Protein AF-A0A8T7EKU9-F1 (afdb_monomer_lite)

Foldseek 3Di:
DDPVVVVVLVVLVVVLVVLVVVLVVLVVVVVVVLVVLVVVCVVPPVPQPDPSSCVSVVCVSVVVSVVSVVVSVVSVVVSVVVVVVVPDPDDPPVVVAVVPDDDDPPPPDDPPDPPPDPPQDFDPDAAPQCVVLVVVLVVLVVLLVVLVVLLVVLVVQLVVLVVVLVVQLVVCVVVPNDSVVSCVPPSSVVSVVSNVVSVVSNVVSVVSSVVSVVSSVVSSVQSVVLGFDPLAANVVLVVQAVDAADPVLCVPADWFLNFLRRPGHDYSQQSAQQQCNQVSQVVPSRQSKDKDQQDFQQWKKGFHLPAPLAPVPRTHIWHFHHQDPVRFTWTAGRVRNDTDTPCVRDVDDTDPRIMIIRGSSGTYD

Structure (mmCIF, N/CA/C/O backbone):
data_AF-A0A8T7EKU9-F1
#
_entry.id   AF-A0A8T7EKU9-F1
#
loop_
_atom_site.group_PDB
_atom_site.id
_atom_site.type_symbol
_atom_site.label_atom_id
_atom_site.label_alt_id
_atom_site.label_comp_id
_atom_site.label_asym_id
_atom_site.label_entity_id
_atom_site.label_seq_id
_atom_site.pdbx_PDB_ins_code
_atom_site.Cartn_x
_atom_site.Cartn_y
_atom_site.Cartn_z
_atom_site.occupancy
_atom_site.B_iso_or_equiv
_atom_site.auth_seq_id
_atom_site.auth_comp_id
_atom_site.auth_asym_id
_atom_site.auth_atom_id
_atom_site.pdbx_PDB_model_num
ATOM 1 N N . MET A 1 1 ? -31.952 -29.002 22.340 1.00 44.47 1 MET A N 1
ATOM 2 C CA . MET A 1 1 ? -30.713 -28.264 22.010 1.00 44.47 1 MET A CA 1
ATOM 3 C C . MET A 1 1 ? -30.641 -28.173 20.498 1.00 44.47 1 MET A C 1
ATOM 5 O O . MET A 1 1 ? -30.782 -29.203 19.863 1.00 44.47 1 MET A O 1
ATOM 9 N N . ASN A 1 2 ? -30.557 -26.963 19.937 1.00 43.66 2 ASN A N 1
ATOM 10 C CA . ASN A 1 2 ? -30.512 -26.739 18.487 1.00 43.66 2 ASN A CA 1
ATOM 11 C C . ASN A 1 2 ? -29.165 -27.209 17.918 1.00 43.66 2 ASN A C 1
ATOM 13 O O . ASN A 1 2 ? -28.127 -26.771 18.415 1.00 43.66 2 ASN A O 1
ATOM 17 N N . ASP A 1 3 ? -29.184 -28.011 16.850 1.00 46.12 3 ASP A N 1
ATOM 18 C CA . ASP A 1 3 ? -27.992 -28.534 16.157 1.00 46.12 3 ASP A CA 1
ATOM 19 C C . ASP A 1 3 ? -26.983 -27.429 15.788 1.00 46.12 3 ASP A C 1
ATOM 21 O O . ASP A 1 3 ? -25.774 -27.608 15.912 1.00 46.12 3 ASP A O 1
ATOM 25 N N . VAL A 1 4 ? -27.467 -26.226 15.467 1.00 45.03 4 VAL A N 1
ATOM 26 C CA . VAL A 1 4 ? -26.643 -25.043 15.154 1.00 45.03 4 VAL A CA 1
ATOM 27 C C . VAL A 1 4 ? -25.754 -24.601 16.325 1.00 45.03 4 VAL A C 1
ATOM 29 O O . VAL A 1 4 ? -24.620 -24.181 16.113 1.00 45.03 4 VAL A O 1
ATOM 32 N N . VAL A 1 5 ? -26.243 -24.707 17.564 1.00 46.81 5 VAL A N 1
ATOM 33 C CA . VAL A 1 5 ? -25.482 -24.319 18.764 1.00 46.81 5 VAL A CA 1
ATOM 34 C C . VAL A 1 5 ? -24.370 -25.330 19.036 1.00 46.81 5 VAL A C 1
ATOM 36 O O . VAL A 1 5 ? -23.268 -24.938 19.402 1.00 46.81 5 VAL A O 1
ATOM 39 N N . SER A 1 6 ? -24.629 -26.618 18.788 1.00 45.84 6 SER A N 1
ATOM 40 C CA . SER A 1 6 ? -23.624 -27.674 18.948 1.00 45.84 6 SER A CA 1
ATOM 41 C C . SER A 1 6 ? -22.485 -27.571 17.928 1.00 45.84 6 SER A C 1
ATOM 43 O O . SER A 1 6 ? -21.325 -27.707 18.306 1.00 45.84 6 SER A O 1
ATOM 45 N N . VAL A 1 7 ? -22.800 -27.228 16.672 1.00 46.00 7 VAL A N 1
ATOM 46 C CA . VAL A 1 7 ? -21.805 -27.013 15.608 1.00 46.00 7 VAL A CA 1
ATOM 47 C C . VAL A 1 7 ? -20.940 -25.788 15.913 1.00 46.00 7 VAL A C 1
ATOM 49 O O . VAL A 1 7 ? -19.719 -25.882 15.902 1.00 46.00 7 VAL A O 1
ATOM 52 N N . ARG A 1 8 ? -21.555 -24.663 16.304 1.00 44.75 8 ARG A N 1
ATOM 53 C CA . ARG A 1 8 ? -20.830 -23.432 16.671 1.00 44.75 8 ARG A CA 1
ATOM 54 C C . ARG A 1 8 ? -19.900 -23.632 17.873 1.00 44.75 8 ARG A C 1
ATOM 56 O O . ARG A 1 8 ? -18.806 -23.083 17.880 1.00 44.75 8 ARG A O 1
ATOM 63 N N . LEU A 1 9 ? -20.313 -24.423 18.868 1.00 46.34 9 LEU A N 1
ATOM 64 C CA . LEU A 1 9 ? -19.477 -24.808 20.017 1.00 46.34 9 LEU A CA 1
ATOM 65 C C . LEU A 1 9 ? -18.293 -25.692 19.605 1.00 46.34 9 LEU A C 1
ATOM 67 O O . LEU A 1 9 ? -17.200 -25.556 20.154 1.00 46.34 9 LEU A O 1
ATOM 71 N N . GLN A 1 10 ? -18.500 -26.589 18.641 1.00 48.44 10 GLN A N 1
ATOM 72 C CA . GLN A 1 10 ? -17.451 -27.457 18.117 1.00 48.44 10 GLN A CA 1
ATOM 73 C C . GLN A 1 10 ? -16.417 -26.670 17.298 1.00 48.44 10 GLN A C 1
ATOM 75 O O . GLN A 1 10 ? -15.222 -26.890 17.484 1.00 48.44 10 GLN A O 1
ATOM 80 N N . ASP A 1 11 ? -16.853 -25.705 16.484 1.00 47.28 11 ASP A N 1
ATOM 81 C CA . ASP A 1 11 ? -15.968 -24.799 15.737 1.00 47.28 11 ASP A CA 1
ATOM 82 C C . ASP A 1 11 ? -15.117 -23.936 16.683 1.00 47.28 11 ASP A C 1
ATOM 84 O O . ASP A 1 11 ? -13.911 -23.784 16.484 1.00 47.28 11 ASP A O 1
ATOM 88 N N . LEU A 1 12 ? -15.720 -23.440 17.769 1.00 47.28 12 LEU A N 1
ATOM 89 C CA . LEU A 1 12 ? -15.031 -22.660 18.802 1.00 47.28 12 LEU A CA 1
ATOM 90 C C . LEU A 1 12 ? -13.970 -23.495 19.540 1.00 47.28 12 LEU A C 1
ATOM 92 O O . LEU A 1 12 ? -12.874 -23.007 19.814 1.00 47.28 12 LEU A O 1
ATOM 96 N N . ARG A 1 13 ? -14.259 -24.777 19.809 1.00 49.34 13 ARG A N 1
ATOM 97 C CA . ARG A 1 13 ? -13.290 -25.728 20.381 1.00 49.34 13 ARG A CA 1
ATOM 98 C C . ARG A 1 13 ? -12.142 -26.035 19.424 1.00 49.34 13 ARG A C 1
ATOM 100 O O . ARG A 1 13 ? -10.994 -26.054 19.860 1.00 49.34 13 ARG A O 1
ATOM 107 N N . SER A 1 14 ? -12.431 -26.262 18.145 1.00 49.59 14 SER A N 1
ATOM 108 C CA . SER A 1 14 ? -11.398 -26.489 17.129 1.00 49.59 14 SER A CA 1
ATOM 109 C C . SER A 1 14 ? -10.464 -25.286 17.009 1.00 49.59 14 SER A C 1
ATOM 111 O O . SER A 1 14 ? -9.249 -25.460 17.068 1.00 49.59 14 SER A O 1
ATOM 113 N N . ALA A 1 15 ? -11.019 -24.070 16.970 1.00 47.22 15 ALA A N 1
ATOM 114 C CA . ALA A 1 15 ? -10.241 -22.835 16.949 1.00 47.22 15 ALA A CA 1
ATOM 115 C C . ALA A 1 15 ? -9.367 -22.678 18.207 1.00 47.22 15 ALA A C 1
ATOM 117 O O . ALA A 1 15 ? -8.183 -22.366 18.100 1.00 47.22 15 ALA A O 1
ATOM 118 N N . ALA A 1 16 ? -9.901 -22.968 19.399 1.00 46.28 16 ALA A N 1
ATOM 119 C CA . ALA A 1 16 ? -9.128 -22.916 20.641 1.00 46.28 16 ALA A CA 1
ATOM 120 C C . ALA A 1 16 ? -7.974 -23.941 20.669 1.00 46.28 16 ALA A C 1
ATOM 122 O O . ALA A 1 16 ? -6.875 -23.627 21.128 1.00 46.28 16 ALA A O 1
ATOM 123 N N . ILE A 1 17 ? -8.190 -25.154 20.144 1.00 48.97 17 ILE A N 1
ATOM 124 C CA . ILE A 1 17 ? -7.153 -26.194 20.040 1.00 48.97 17 ILE A CA 1
ATOM 125 C C . ILE A 1 17 ? -6.062 -25.785 19.045 1.00 48.97 17 ILE A C 1
ATOM 127 O O . ILE A 1 17 ? -4.877 -25.972 19.323 1.00 48.97 17 ILE A O 1
ATOM 131 N N . GLU A 1 18 ? -6.435 -25.224 17.895 1.00 52.34 18 GLU A N 1
ATOM 132 C CA . GLU A 1 18 ? -5.478 -24.727 16.901 1.00 52.34 18 GLU A CA 1
ATOM 133 C C . GLU A 1 18 ? -4.662 -23.550 17.440 1.00 52.34 18 GLU A C 1
ATOM 135 O O . GLU A 1 18 ? -3.437 -23.542 17.300 1.00 52.34 18 GLU A O 1
ATOM 140 N N . MET A 1 19 ? -5.300 -22.617 18.150 1.00 48.53 19 MET A N 1
ATOM 141 C CA . MET A 1 19 ? -4.611 -21.512 18.819 1.00 48.53 19 MET A CA 1
ATOM 142 C C . MET A 1 19 ? -3.670 -22.005 19.925 1.00 48.53 19 MET A C 1
ATOM 144 O O . MET A 1 19 ? -2.544 -21.523 20.008 1.00 48.53 19 MET A O 1
ATOM 148 N N . SER A 1 20 ? -4.063 -23.011 20.717 1.00 50.34 20 SER A N 1
ATOM 149 C CA . SER A 1 20 ? -3.182 -23.633 21.718 1.00 50.34 20 SER A CA 1
ATOM 150 C C . SER A 1 20 ? -1.961 -24.291 21.070 1.00 50.34 20 SER A C 1
ATOM 152 O O . SER A 1 20 ? -0.842 -24.097 21.531 1.00 50.34 20 SER A O 1
ATOM 154 N N . ARG A 1 21 ? -2.145 -25.021 19.961 1.00 53.75 21 ARG A N 1
ATOM 155 C CA . ARG A 1 21 ? -1.026 -25.621 19.211 1.00 53.75 21 ARG A CA 1
ATOM 156 C C . ARG A 1 21 ? -0.107 -24.565 18.602 1.00 53.75 21 ARG A C 1
ATOM 158 O O . ARG A 1 21 ? 1.109 -24.763 18.557 1.00 53.75 21 ARG A O 1
ATOM 165 N N . SER A 1 22 ? -0.672 -23.453 18.136 1.00 47.78 22 SER A N 1
ATOM 166 C CA . SER A 1 22 ? 0.095 -22.311 17.638 1.00 47.78 22 SER A CA 1
ATOM 167 C C . SER A 1 22 ? 0.894 -21.651 18.764 1.00 47.78 22 SER A C 1
ATOM 169 O O . SER A 1 22 ? 2.065 -21.339 18.566 1.00 47.78 22 SER A O 1
ATOM 171 N N . ALA A 1 23 ? 0.311 -21.505 19.957 1.00 48.62 23 ALA A N 1
ATOM 172 C CA . ALA A 1 23 ? 0.991 -20.993 21.145 1.00 48.62 23 ALA A CA 1
ATOM 173 C C . ALA A 1 23 ? 2.158 -21.901 21.572 1.00 48.62 23 ALA A C 1
ATOM 175 O O . ALA A 1 23 ? 3.265 -21.413 21.785 1.00 48.62 23 ALA A O 1
ATOM 176 N N . ASP A 1 24 ? 1.948 -23.221 21.606 1.00 53.00 24 ASP A N 1
ATOM 177 C CA . ASP A 1 24 ? 2.997 -24.201 21.918 1.00 53.00 24 ASP A CA 1
ATOM 178 C C . ASP A 1 24 ? 4.132 -24.174 20.881 1.00 53.00 24 ASP A C 1
ATOM 180 O O . ASP A 1 24 ? 5.313 -24.247 21.227 1.00 53.00 24 ASP A O 1
ATOM 184 N N . SER A 1 25 ? 3.789 -24.016 19.599 1.00 53.09 25 SER A N 1
ATOM 185 C CA . SER A 1 25 ? 4.768 -23.914 18.509 1.00 53.09 25 SER A CA 1
ATOM 186 C C . SER A 1 25 ? 5.594 -22.629 18.602 1.00 53.09 25 SER A C 1
ATOM 188 O O . SER A 1 25 ? 6.813 -22.667 18.428 1.00 53.09 25 SER A O 1
ATOM 190 N N . LEU A 1 26 ? 4.953 -21.501 18.925 1.00 50.69 26 LEU A N 1
ATOM 191 C CA . LEU A 1 26 ? 5.623 -20.223 19.172 1.00 50.69 26 LEU A CA 1
ATOM 192 C C . LEU A 1 26 ? 6.523 -20.289 20.408 1.00 50.69 26 LEU A C 1
ATOM 194 O O . LEU A 1 26 ? 7.640 -19.778 20.375 1.00 50.69 26 LEU A O 1
ATOM 198 N N . ARG A 1 27 ? 6.085 -20.981 21.463 1.00 55.56 27 ARG A N 1
ATOM 199 C CA . ARG A 1 27 ? 6.881 -21.197 22.672 1.00 55.56 27 ARG A CA 1
ATOM 200 C C . ARG A 1 27 ? 8.134 -22.023 22.387 1.00 55.56 27 ARG A C 1
ATOM 202 O O . ARG A 1 27 ? 9.223 -21.621 22.777 1.00 55.56 27 ARG A O 1
ATOM 209 N N . LEU A 1 28 ? 8.012 -23.122 21.642 1.00 59.75 28 LEU A N 1
ATOM 210 C CA . LEU A 1 28 ? 9.160 -23.932 21.216 1.00 59.75 28 LEU A CA 1
ATOM 211 C C . LEU A 1 28 ? 10.122 -23.149 20.308 1.00 59.75 28 LEU A C 1
ATOM 213 O O . LEU A 1 28 ? 11.338 -23.327 20.395 1.00 59.75 28 LEU A O 1
ATOM 217 N N . ALA A 1 29 ? 9.600 -22.284 19.434 1.00 49.47 29 ALA A N 1
ATOM 218 C CA . ALA A 1 29 ? 10.420 -21.410 18.598 1.00 49.47 29 ALA A CA 1
ATOM 219 C C . ALA A 1 29 ? 11.172 -20.364 19.437 1.00 49.47 29 ALA A C 1
ATOM 221 O O . ALA A 1 29 ? 12.367 -20.161 19.228 1.00 49.47 29 ALA A O 1
ATOM 222 N N . ALA A 1 30 ? 10.511 -19.756 20.424 1.00 52.03 30 ALA A N 1
ATOM 223 C CA . ALA A 1 30 ? 11.134 -18.811 21.342 1.00 52.03 30 ALA A CA 1
ATOM 224 C C . ALA A 1 30 ? 12.188 -19.480 22.235 1.00 52.03 30 ALA A C 1
ATOM 226 O O . ALA A 1 30 ? 13.290 -18.953 22.354 1.00 52.03 30 ALA A O 1
ATOM 227 N N . GLU A 1 31 ? 11.916 -20.670 22.782 1.00 59.28 31 GLU A N 1
ATOM 228 C CA . GLU A 1 31 ? 12.891 -21.459 23.553 1.00 59.28 31 GLU A CA 1
ATOM 229 C C . GLU A 1 31 ? 14.158 -21.748 22.721 1.00 59.28 31 GLU A C 1
ATOM 231 O O . GLU A 1 31 ? 15.277 -21.626 23.225 1.00 59.28 31 GLU A O 1
ATOM 236 N N . ARG A 1 32 ? 14.007 -22.059 21.424 1.00 58.91 32 ARG A N 1
ATOM 237 C CA . ARG A 1 32 ? 15.141 -22.243 20.498 1.00 58.91 32 ARG A CA 1
ATOM 238 C C . ARG A 1 32 ? 15.908 -20.949 20.244 1.00 58.91 32 ARG A C 1
ATOM 240 O O . ARG A 1 32 ? 17.132 -20.962 20.320 1.00 58.91 32 ARG A O 1
ATOM 247 N N . ILE A 1 33 ? 15.208 -19.844 19.990 1.00 55.25 33 ILE A N 1
ATOM 248 C CA . ILE A 1 33 ? 15.829 -18.527 19.790 1.00 55.25 33 ILE A CA 1
ATOM 249 C C . ILE A 1 33 ? 16.595 -18.105 21.051 1.00 55.25 33 ILE A C 1
ATOM 251 O O . ILE A 1 33 ? 17.740 -17.676 20.950 1.00 55.25 33 ILE A O 1
ATOM 255 N N . HIS A 1 34 ? 16.026 -18.288 22.245 1.00 56.66 34 HIS A N 1
ATOM 256 C CA . HIS A 1 34 ? 16.709 -18.008 23.510 1.00 56.66 34 HIS A CA 1
ATOM 257 C C . HIS A 1 34 ? 17.947 -18.889 23.711 1.00 56.66 34 HIS A C 1
A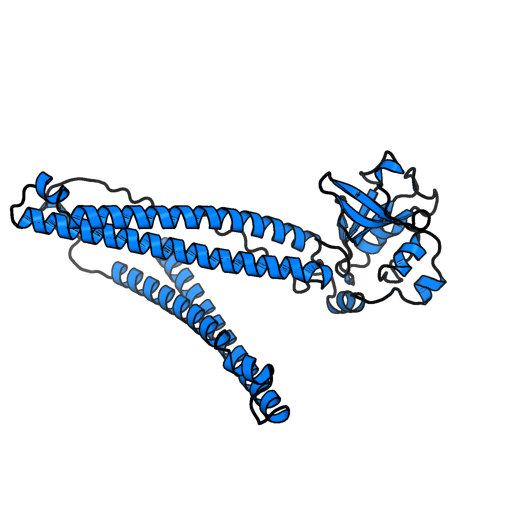TOM 259 O O . HIS A 1 34 ? 18.977 -18.388 24.163 1.00 56.66 34 HIS A O 1
ATOM 265 N N . ALA A 1 35 ? 17.888 -20.173 23.344 1.00 60.81 35 ALA A N 1
ATOM 266 C CA . ALA A 1 35 ? 19.038 -21.071 23.421 1.00 60.81 35 ALA A CA 1
ATOM 267 C C . ALA A 1 35 ? 20.160 -20.676 22.442 1.00 60.81 35 ALA A C 1
ATOM 269 O O . ALA A 1 35 ? 21.331 -20.659 22.826 1.00 60.81 35 ALA A O 1
ATOM 270 N N . GLU A 1 36 ? 19.821 -20.314 21.201 1.00 56.22 36 GLU A N 1
ATOM 271 C CA . GLU A 1 36 ? 20.791 -19.872 20.190 1.00 56.22 36 GLU A CA 1
ATOM 272 C C . GLU A 1 36 ? 21.403 -18.511 20.539 1.00 56.22 36 GLU A C 1
ATOM 274 O O . GLU A 1 36 ? 22.626 -18.361 20.528 1.00 56.22 36 GLU A O 1
ATOM 279 N N . VAL A 1 37 ? 20.578 -17.533 20.924 1.00 55.00 37 VAL A N 1
ATOM 280 C CA . VAL A 1 37 ? 21.036 -16.200 21.344 1.00 55.00 37 VAL A CA 1
ATOM 281 C C . VAL A 1 37 ? 21.853 -16.290 22.634 1.00 55.00 37 VAL A C 1
ATOM 283 O O . VAL A 1 37 ? 22.885 -15.632 22.738 1.00 55.00 37 VAL A O 1
ATOM 286 N N . GLY A 1 38 ? 21.459 -17.133 23.592 1.00 53.25 38 GLY A N 1
ATOM 287 C CA . GLY A 1 38 ? 22.228 -17.392 24.811 1.00 53.25 38 GLY A CA 1
ATOM 288 C C . GLY A 1 38 ? 23.583 -18.046 24.527 1.00 53.25 38 GLY A C 1
ATOM 289 O O . GLY A 1 38 ? 24.598 -17.634 25.091 1.00 53.25 38 GLY A O 1
ATOM 290 N N . GLY A 1 39 ? 23.627 -19.010 23.603 1.00 56.97 39 GLY A N 1
ATOM 291 C CA . GLY A 1 39 ? 24.867 -19.643 23.148 1.00 56.97 39 GLY A CA 1
ATOM 292 C C . GLY A 1 39 ? 25.811 -18.668 22.437 1.00 56.97 39 GLY A C 1
ATOM 293 O O . GLY A 1 39 ? 27.011 -18.668 22.708 1.00 56.97 39 GLY A O 1
ATOM 294 N N . LEU A 1 40 ? 25.271 -17.797 21.580 1.00 51.31 40 LEU A N 1
ATOM 295 C CA . LEU A 1 40 ? 26.028 -16.746 20.891 1.00 51.31 40 LEU A CA 1
ATOM 296 C C . LEU A 1 40 ? 26.516 -15.660 21.861 1.00 51.31 40 LEU A C 1
ATOM 298 O O . LEU A 1 40 ? 27.673 -15.248 21.792 1.00 51.31 40 LEU A O 1
ATOM 302 N N . ALA A 1 41 ? 25.683 -15.232 22.812 1.00 52.91 41 ALA A N 1
ATOM 303 C CA . ALA A 1 41 ? 26.055 -14.240 23.820 1.00 52.91 41 ALA A CA 1
ATOM 304 C C . ALA A 1 41 ? 27.184 -14.745 24.737 1.00 52.91 41 ALA A C 1
ATOM 306 O O . ALA A 1 41 ? 28.126 -14.001 25.005 1.00 52.91 41 ALA A O 1
ATOM 307 N N . ALA A 1 42 ? 27.149 -16.021 25.141 1.00 58.34 42 ALA A N 1
ATOM 308 C CA . ALA A 1 42 ? 28.202 -16.641 25.949 1.00 58.34 42 ALA A CA 1
ATOM 309 C C . ALA A 1 42 ? 29.557 -16.746 25.218 1.00 58.34 42 ALA A C 1
ATOM 311 O O . ALA A 1 42 ? 30.600 -16.790 25.871 1.00 58.34 42 ALA A O 1
ATOM 312 N N . GLN A 1 43 ? 29.555 -16.777 23.880 1.00 57.31 43 GLN A N 1
ATOM 313 C CA . GLN A 1 43 ? 30.772 -16.812 23.058 1.00 57.31 43 GLN A CA 1
ATOM 314 C C . GLN A 1 43 ? 31.337 -15.419 22.752 1.00 57.31 43 GLN A C 1
ATOM 316 O O . GLN A 1 43 ? 32.550 -15.280 22.600 1.00 57.31 43 GLN A O 1
ATOM 321 N N . VAL A 1 44 ? 30.476 -14.401 22.643 1.00 52.75 44 VAL A N 1
ATOM 322 C CA . VAL A 1 44 ? 30.855 -13.053 22.184 1.00 52.75 44 VAL A CA 1
ATOM 323 C C . VAL A 1 44 ? 31.155 -12.099 23.345 1.00 52.75 44 VAL A C 1
ATOM 325 O O . VAL A 1 44 ? 32.044 -11.261 23.214 1.00 52.75 44 VAL A O 1
ATOM 328 N N . ASP A 1 45 ? 30.458 -12.216 24.480 1.00 54.97 45 ASP A N 1
ATOM 329 C CA . ASP A 1 45 ? 30.686 -11.353 25.645 1.00 54.97 45 ASP A CA 1
ATOM 330 C C . ASP A 1 45 ? 30.249 -12.022 26.970 1.00 54.97 45 ASP A C 1
ATOM 332 O O . ASP A 1 45 ? 29.105 -11.856 27.406 1.00 54.97 45 ASP A O 1
ATOM 336 N N . PRO A 1 46 ? 31.155 -12.728 27.675 1.00 55.88 46 PRO A N 1
ATOM 337 C CA . PRO A 1 46 ? 30.851 -13.358 28.962 1.00 55.88 46 PRO A CA 1
ATOM 338 C C . PRO A 1 46 ? 30.577 -12.355 30.101 1.00 55.88 46 PRO A C 1
ATOM 340 O O . PRO A 1 46 ? 30.222 -12.780 31.198 1.00 55.88 46 PRO A O 1
ATOM 343 N N . SER A 1 47 ? 30.735 -11.042 29.871 1.00 55.97 47 SER A N 1
ATOM 344 C CA . SER A 1 47 ? 30.451 -9.991 30.860 1.00 55.97 47 SER A CA 1
ATOM 345 C C . SER A 1 47 ? 29.001 -9.478 30.837 1.00 55.97 47 SER A C 1
ATOM 347 O O . SER A 1 47 ? 28.604 -8.747 31.743 1.00 55.97 47 SER A O 1
ATOM 349 N N . GLY A 1 48 ? 28.192 -9.895 29.850 1.00 51.56 48 GLY A N 1
ATOM 350 C CA . GLY A 1 48 ? 26.748 -9.623 29.800 1.00 51.56 48 GLY A CA 1
ATOM 351 C C . GLY A 1 48 ? 26.354 -8.204 29.368 1.00 51.56 48 GLY A C 1
ATOM 352 O O . GLY A 1 48 ? 25.220 -7.795 29.604 1.00 51.56 48 GLY A O 1
ATOM 353 N N . SER A 1 49 ? 27.260 -7.450 28.738 1.00 54.09 49 SER A N 1
ATOM 354 C CA . SER A 1 49 ? 27.055 -6.035 28.383 1.00 54.09 49 SER A CA 1
ATOM 355 C C . SER A 1 49 ? 26.615 -5.797 26.931 1.00 54.09 49 SER A C 1
ATOM 357 O O . SER A 1 49 ? 26.242 -4.682 26.562 1.00 54.09 49 SER A O 1
ATOM 359 N N . SER A 1 50 ? 26.639 -6.835 26.092 1.00 55.88 50 SER A N 1
ATOM 360 C CA . SER A 1 50 ? 26.277 -6.733 24.677 1.00 55.88 50 SER A CA 1
ATOM 361 C C . SER A 1 50 ? 24.767 -6.566 24.432 1.00 55.88 50 SER A C 1
ATOM 363 O O . SER A 1 50 ? 23.920 -7.045 25.189 1.00 55.88 50 SER A O 1
ATOM 365 N N . ALA A 1 51 ? 24.409 -5.946 23.301 1.00 51.50 51 ALA A N 1
ATOM 366 C CA . ALA A 1 51 ? 23.019 -5.820 22.845 1.00 51.50 51 ALA A CA 1
ATOM 367 C C . ALA A 1 51 ? 22.299 -7.179 22.709 1.00 51.50 51 ALA A C 1
ATOM 369 O O . ALA A 1 51 ? 21.088 -7.258 22.907 1.00 51.50 51 ALA A O 1
ATOM 370 N N . PHE A 1 52 ? 23.048 -8.257 22.446 1.00 46.25 52 PHE A N 1
ATOM 371 C CA . PHE A 1 52 ? 22.532 -9.627 22.411 1.00 46.25 52 PHE A CA 1
ATOM 372 C C . PHE A 1 52 ? 22.138 -10.145 23.799 1.00 46.25 52 PHE A C 1
ATOM 374 O O . PHE A 1 52 ? 21.096 -10.785 23.931 1.00 46.25 52 PHE A O 1
ATOM 381 N N . ALA A 1 53 ? 22.905 -9.816 24.845 1.00 51.81 53 ALA A N 1
ATOM 382 C CA . ALA A 1 53 ? 22.539 -10.138 26.223 1.00 51.81 53 ALA A CA 1
ATOM 383 C C . ALA A 1 53 ? 21.275 -9.375 26.661 1.00 51.81 53 ALA A C 1
ATOM 385 O O . ALA A 1 53 ? 20.409 -9.956 27.311 1.00 51.81 53 ALA A O 1
ATOM 386 N N . MET A 1 54 ? 21.111 -8.116 26.238 1.00 52.38 54 MET A N 1
ATOM 387 C CA . MET A 1 54 ? 19.890 -7.340 26.502 1.00 52.38 54 MET A CA 1
ATOM 388 C C . MET A 1 54 ? 18.658 -7.890 25.764 1.00 52.38 54 MET A C 1
ATOM 390 O O . MET A 1 54 ? 17.576 -7.940 26.343 1.00 52.38 54 MET A O 1
ATOM 394 N N . LEU A 1 55 ? 18.811 -8.353 24.518 1.00 51.75 55 LEU A N 1
ATOM 395 C CA . LEU A 1 55 ? 17.740 -9.020 23.763 1.00 51.75 55 LEU A CA 1
ATOM 396 C C . LEU A 1 55 ? 17.314 -10.341 24.416 1.00 51.75 55 LEU A C 1
ATOM 398 O O . LEU A 1 55 ? 16.114 -10.575 24.570 1.00 51.75 55 LEU A O 1
ATOM 402 N N . ALA A 1 56 ? 18.277 -11.147 24.877 1.00 53.38 56 ALA A N 1
ATOM 403 C CA . ALA A 1 56 ? 18.023 -12.403 25.584 1.00 53.38 56 ALA A CA 1
ATOM 404 C C . ALA A 1 56 ? 17.237 -12.226 26.899 1.00 53.38 56 ALA A C 1
ATOM 406 O O . ALA A 1 56 ? 16.545 -13.151 27.309 1.00 53.38 56 ALA A O 1
ATOM 407 N N . HIS A 1 57 ? 17.320 -11.049 27.534 1.00 52.09 57 HIS A N 1
ATOM 408 C CA . HIS A 1 57 ? 16.661 -10.728 28.809 1.00 52.09 57 HIS A CA 1
ATOM 409 C C . HIS A 1 57 ? 15.456 -9.783 28.660 1.00 52.09 57 HIS A C 1
ATOM 411 O O . HIS A 1 57 ? 14.923 -9.304 29.658 1.00 52.09 57 HIS A O 1
ATOM 417 N N . SER A 1 58 ? 15.022 -9.474 27.432 1.00 57.28 58 SER A N 1
ATOM 418 C CA . SER A 1 58 ? 14.041 -8.405 27.199 1.00 57.28 58 SER A CA 1
ATOM 419 C C . SER A 1 58 ? 12.604 -8.736 27.627 1.00 57.28 58 SER A C 1
ATOM 421 O O . SER A 1 58 ? 11.769 -7.835 27.600 1.00 57.28 58 SER A O 1
ATOM 423 N N . GLY A 1 59 ? 12.292 -9.986 28.003 1.00 55.62 59 GLY A N 1
ATOM 424 C CA . GLY A 1 59 ? 10.987 -10.438 28.528 1.00 55.62 59 GLY A CA 1
ATOM 425 C C . GLY A 1 59 ? 9.785 -10.283 27.581 1.00 55.62 59 GLY A C 1
ATOM 426 O O . GLY A 1 59 ? 8.725 -10.845 27.825 1.00 55.62 59 GLY A O 1
ATOM 427 N N . ARG A 1 60 ? 9.940 -9.551 26.471 1.00 56.97 60 ARG A N 1
ATOM 428 C CA . ARG A 1 60 ? 8.881 -9.206 25.514 1.00 56.97 60 ARG A CA 1
ATOM 429 C C . ARG A 1 60 ? 8.331 -10.415 24.762 1.00 56.97 60 ARG A C 1
ATOM 431 O O . ARG A 1 60 ? 7.143 -10.438 24.460 1.00 56.97 60 ARG A O 1
ATOM 438 N N . LEU A 1 61 ? 9.178 -11.404 24.467 1.00 52.38 61 LEU A N 1
ATOM 439 C CA . LEU A 1 61 ? 8.744 -12.661 23.849 1.00 52.38 61 LEU A CA 1
ATOM 440 C C . LEU A 1 61 ? 7.907 -13.489 24.828 1.00 52.38 61 LEU A C 1
ATOM 442 O O . LEU A 1 61 ? 6.847 -13.975 24.445 1.00 52.38 61 LEU A O 1
ATOM 446 N N . ASP A 1 62 ? 8.317 -13.555 26.095 1.00 53.19 62 ASP A N 1
ATOM 447 C CA . ASP A 1 62 ? 7.562 -14.247 27.142 1.00 53.19 62 ASP A CA 1
ATOM 448 C C . ASP A 1 62 ? 6.202 -13.576 27.386 1.00 53.19 62 ASP A C 1
ATOM 450 O O . ASP A 1 62 ? 5.186 -14.261 27.435 1.00 53.19 62 ASP A O 1
ATOM 454 N N . THR A 1 63 ? 6.141 -12.236 27.408 1.00 55.41 63 THR A N 1
ATOM 455 C CA . THR A 1 63 ? 4.871 -11.492 27.553 1.00 55.41 63 THR A CA 1
ATOM 456 C C . THR A 1 63 ? 3.901 -11.750 26.393 1.00 55.41 63 THR A C 1
ATOM 458 O O . THR A 1 63 ? 2.690 -11.833 26.592 1.00 55.41 63 THR A O 1
ATOM 461 N N . LEU A 1 64 ? 4.418 -11.893 25.168 1.00 48.78 64 LEU A N 1
ATOM 462 C CA . LEU A 1 64 ? 3.609 -12.176 23.980 1.00 48.78 64 LEU A CA 1
ATOM 463 C C . LEU A 1 64 ? 3.139 -13.641 23.938 1.00 48.78 64 LEU A C 1
ATOM 465 O O . LEU A 1 64 ? 2.038 -13.930 23.481 1.00 48.78 64 LEU A O 1
ATOM 469 N N . ILE A 1 65 ? 3.938 -14.572 24.460 1.00 52.09 65 ILE A N 1
ATOM 470 C CA . ILE A 1 65 ? 3.543 -15.979 24.621 1.00 52.09 65 ILE A CA 1
ATOM 471 C C . ILE A 1 65 ? 2.480 -16.118 25.718 1.00 52.09 65 ILE A C 1
ATOM 473 O O . ILE A 1 65 ? 1.489 -16.827 25.533 1.00 52.09 65 ILE A O 1
ATOM 477 N N . GLU A 1 66 ? 2.644 -15.412 26.837 1.00 51.38 66 GLU A N 1
ATOM 478 C CA . GLU A 1 66 ? 1.683 -15.395 27.942 1.00 51.38 66 GLU A CA 1
ATOM 479 C C . GLU A 1 66 ? 0.340 -14.773 27.539 1.00 51.38 66 GLU A C 1
ATOM 481 O O . GLU A 1 66 ? -0.707 -15.276 27.949 1.00 51.38 66 GLU A O 1
ATOM 486 N N . SER A 1 67 ? 0.333 -13.739 26.689 1.00 46.31 67 SER A N 1
ATOM 487 C CA . SER A 1 67 ? -0.911 -13.132 26.196 1.00 46.31 67 SER A CA 1
ATOM 488 C C . SER A 1 67 ? -1.687 -14.069 25.262 1.00 46.31 67 SER A C 1
ATOM 490 O O . SER A 1 67 ? -2.903 -14.218 25.407 1.00 46.31 67 SER A O 1
ATOM 492 N N . VAL A 1 68 ? -0.993 -14.781 24.366 1.00 44.56 68 VAL A N 1
ATOM 493 C CA . VAL A 1 68 ? -1.601 -15.779 23.470 1.00 44.56 68 VAL A CA 1
ATOM 494 C C . VAL A 1 68 ? -2.117 -16.991 24.259 1.00 44.56 68 VAL A C 1
ATOM 496 O O . VAL A 1 68 ? -3.233 -17.458 24.014 1.00 44.56 68 VAL A O 1
ATOM 499 N N . ALA A 1 69 ? -1.363 -17.472 25.252 1.00 47.16 69 ALA A N 1
ATOM 500 C CA . ALA A 1 69 ? -1.806 -18.547 26.144 1.00 47.16 69 ALA A CA 1
ATOM 501 C C . ALA A 1 69 ? -3.000 -18.119 27.022 1.00 47.16 69 ALA A C 1
ATOM 503 O O . ALA A 1 69 ? -3.939 -18.894 27.228 1.00 47.16 69 ALA A O 1
ATOM 504 N N . GLY A 1 70 ? -3.001 -16.870 27.496 1.00 43.91 70 GLY A N 1
ATOM 505 C CA . GLY A 1 70 ? -4.101 -16.274 28.250 1.00 43.91 70 GLY A CA 1
ATOM 506 C C . GLY A 1 70 ? -5.394 -16.205 27.438 1.00 43.91 70 GLY A C 1
ATOM 507 O O . GLY A 1 70 ? -6.451 -16.595 27.940 1.00 43.91 70 GLY A O 1
ATOM 508 N N . LEU A 1 71 ? -5.304 -15.797 26.170 1.00 45.19 71 LEU A N 1
ATOM 509 C CA . LEU A 1 71 ? -6.436 -15.754 25.244 1.00 45.19 71 LEU A CA 1
ATOM 510 C C . LEU A 1 71 ? -7.001 -17.157 24.965 1.00 45.19 71 LEU A C 1
ATOM 512 O O . LEU A 1 71 ? -8.213 -17.362 25.042 1.00 45.19 71 LEU A O 1
ATOM 516 N N . ALA A 1 72 ? -6.138 -18.151 24.731 1.00 41.91 72 ALA A N 1
ATOM 517 C CA . ALA A 1 72 ? -6.561 -19.541 24.545 1.00 41.91 72 ALA A CA 1
ATOM 518 C C . ALA A 1 72 ? -7.289 -20.098 25.788 1.00 41.91 72 ALA A C 1
ATOM 520 O O . ALA A 1 72 ? -8.331 -20.750 25.674 1.00 41.91 72 ALA A O 1
ATOM 521 N N . ALA A 1 73 ? -6.801 -19.782 26.993 1.00 44.94 73 ALA A N 1
ATOM 522 C CA . ALA A 1 73 ? -7.435 -20.184 28.249 1.00 44.94 73 ALA A CA 1
ATOM 523 C C . ALA A 1 73 ? -8.764 -19.454 28.527 1.00 44.94 73 ALA A C 1
ATOM 525 O O . ALA A 1 73 ? -9.643 -19.999 29.200 1.00 44.94 73 ALA A O 1
ATOM 526 N N . GLN A 1 74 ? -8.930 -18.217 28.053 1.00 45.94 74 GLN A N 1
ATOM 527 C CA . GLN A 1 74 ? -10.201 -17.487 28.131 1.00 45.94 74 GLN A CA 1
ATOM 528 C C . GLN A 1 74 ? -11.245 -18.077 27.174 1.00 45.94 74 GLN A C 1
ATOM 530 O O . GLN A 1 74 ? -12.381 -18.302 27.587 1.00 45.94 74 GLN A O 1
ATOM 535 N N . LEU A 1 75 ? -10.850 -18.423 25.944 1.00 43.56 75 LEU A N 1
ATOM 536 C CA . LEU A 1 75 ? -11.729 -19.074 24.965 1.00 43.56 75 LEU A CA 1
ATOM 537 C C . LEU A 1 75 ? -12.195 -20.462 25.428 1.00 43.56 75 LEU A C 1
ATOM 539 O O . LEU A 1 75 ? -13.371 -20.795 25.285 1.00 43.56 75 LEU A O 1
ATOM 543 N N . SER A 1 76 ? -11.308 -21.251 26.044 1.00 45.94 76 SER A N 1
ATOM 544 C CA . SER A 1 76 ? -11.684 -22.555 26.607 1.00 45.94 76 SER A CA 1
ATOM 545 C C . SER A 1 76 ? -12.670 -22.420 27.772 1.00 45.94 76 SER A C 1
ATOM 547 O O . SER A 1 76 ? -13.648 -23.160 27.827 1.00 45.94 76 SER A O 1
ATOM 549 N N . ARG A 1 77 ? -12.465 -21.444 28.670 1.00 46.06 77 ARG A N 1
ATOM 550 C CA . ARG A 1 77 ? -13.391 -21.175 29.785 1.00 46.06 77 ARG A CA 1
ATOM 551 C C . ARG A 1 77 ? -14.759 -20.703 29.301 1.00 46.06 77 ARG A C 1
ATOM 553 O O . ARG A 1 77 ? -15.766 -21.205 29.778 1.00 46.06 77 ARG A O 1
ATOM 560 N N . ALA A 1 78 ? -14.801 -19.830 28.296 1.00 42.16 78 ALA A N 1
ATOM 561 C CA . ALA A 1 78 ? -16.056 -19.394 27.687 1.00 42.16 78 ALA A CA 1
ATOM 562 C C . ALA A 1 78 ? -16.839 -20.565 27.059 1.00 42.16 78 ALA A C 1
ATOM 564 O O . ALA A 1 78 ? -18.066 -20.615 27.152 1.00 42.16 78 ALA A O 1
ATOM 565 N N . ALA A 1 79 ? -16.145 -21.536 26.455 1.00 39.84 79 ALA A N 1
ATOM 566 C CA . ALA A 1 79 ? -16.773 -22.749 25.934 1.00 39.84 79 ALA A CA 1
ATOM 567 C C . ALA A 1 79 ? -17.330 -23.653 27.054 1.00 39.84 79 ALA A C 1
ATOM 569 O O . ALA A 1 79 ? -18.439 -24.175 26.919 1.00 39.84 79 ALA A O 1
ATOM 570 N N . ASP A 1 80 ? -16.607 -23.798 28.168 1.00 44.62 80 ASP A N 1
ATOM 571 C CA . ASP A 1 80 ? -17.045 -24.583 29.332 1.00 44.62 80 ASP A CA 1
ATOM 572 C C . ASP A 1 80 ? -18.218 -23.914 30.085 1.00 44.62 80 ASP A C 1
ATOM 574 O O . ASP A 1 80 ? -19.145 -24.594 30.539 1.00 44.62 80 ASP A O 1
ATOM 578 N N . ASP A 1 81 ? -18.246 -22.580 30.156 1.00 46.03 81 ASP A N 1
ATOM 579 C CA . ASP A 1 81 ? -19.346 -21.796 30.734 1.00 46.03 81 ASP A CA 1
ATOM 580 C C . ASP A 1 81 ? -20.632 -21.919 29.895 1.00 46.03 81 ASP A C 1
ATOM 582 O O . ASP A 1 81 ? -21.731 -22.095 30.427 1.00 46.03 81 ASP A O 1
ATOM 586 N N . LEU A 1 82 ? -20.510 -21.929 28.564 1.00 39.88 82 LEU A N 1
ATOM 587 C CA . LEU A 1 82 ? -21.637 -22.168 27.655 1.00 39.88 82 LEU A CA 1
ATOM 588 C C . LEU A 1 82 ? -22.148 -23.616 27.725 1.00 39.88 82 LEU A C 1
ATOM 590 O O . LEU A 1 82 ? -23.356 -23.861 27.653 1.00 39.88 82 LEU A O 1
ATOM 594 N N . GLU A 1 83 ? -21.251 -24.587 27.896 1.00 42.44 83 GLU A N 1
ATOM 595 C CA . GLU A 1 83 ? -21.613 -25.996 28.050 1.00 42.44 83 GLU A CA 1
ATOM 596 C C . GLU A 1 83 ? -22.268 -26.278 29.415 1.00 42.44 83 GLU A C 1
ATOM 598 O O . GLU A 1 83 ? -23.239 -27.036 29.494 1.00 42.44 83 GLU A O 1
ATOM 603 N N . SER A 1 84 ? -21.803 -25.630 30.485 1.00 41.41 84 SER A N 1
ATOM 604 C CA . SER A 1 84 ? -22.405 -25.726 31.820 1.00 41.41 84 SER A CA 1
ATOM 605 C C . SER A 1 84 ? -23.767 -25.023 31.901 1.00 41.41 84 SER A C 1
ATOM 607 O O . SER A 1 84 ? -24.700 -25.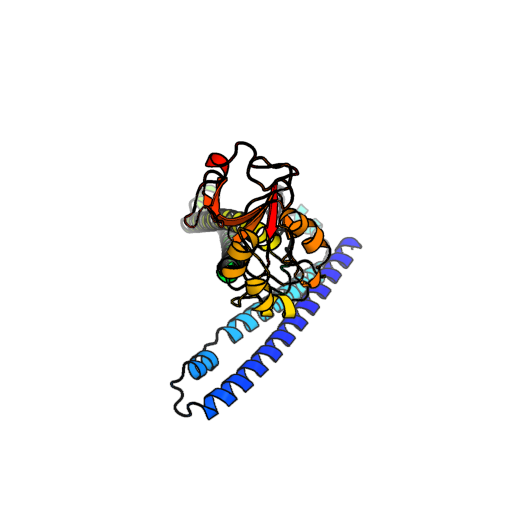587 32.481 1.00 41.41 84 SER A O 1
ATOM 609 N N . ALA A 1 85 ? -23.942 -23.887 31.216 1.00 41.00 85 ALA A N 1
ATOM 610 C CA . ALA A 1 85 ? -25.245 -23.246 31.021 1.00 41.00 85 ALA A CA 1
ATOM 611 C C . ALA A 1 85 ? -26.222 -24.133 30.220 1.00 41.00 85 ALA A C 1
ATOM 613 O O . ALA A 1 85 ? -27.418 -24.169 30.515 1.00 41.00 85 ALA A O 1
ATOM 614 N N . GLY A 1 86 ? -25.720 -24.909 29.253 1.00 38.25 86 GLY A N 1
ATOM 615 C CA . GLY A 1 86 ? -26.505 -25.879 28.481 1.00 38.25 86 GLY A CA 1
ATOM 616 C C . GLY A 1 86 ? -26.893 -27.159 29.239 1.00 38.25 86 GLY A C 1
ATOM 617 O O . GLY A 1 86 ? -27.837 -27.839 28.837 1.00 38.25 86 GLY A O 1
ATOM 618 N N . ARG A 1 87 ? -26.200 -27.495 30.338 1.00 38.44 87 ARG A N 1
ATOM 619 C CA . ARG A 1 87 ? -26.407 -28.722 31.139 1.00 38.44 87 ARG A CA 1
ATOM 620 C C . ARG A 1 87 ? -27.223 -28.510 32.421 1.00 38.44 87 ARG A C 1
ATOM 622 O O . ARG A 1 87 ? -27.387 -29.456 33.198 1.00 38.44 87 ARG A O 1
ATOM 629 N N . TRP A 1 88 ? -27.755 -27.314 32.666 1.00 34.25 88 TRP A N 1
ATOM 630 C CA . TRP A 1 88 ? -28.578 -27.047 33.847 1.00 34.25 88 TRP A CA 1
ATOM 631 C C . TRP A 1 88 ? -29.910 -27.823 33.797 1.00 34.25 88 TRP A C 1
ATOM 633 O O . TRP A 1 88 ? -30.777 -27.541 32.976 1.00 34.25 88 TRP A O 1
ATOM 643 N N . HIS A 1 89 ? -30.079 -28.798 34.698 1.00 41.00 89 HIS A N 1
ATOM 644 C CA . HIS A 1 89 ? -31.309 -29.593 34.885 1.00 41.00 89 HIS A CA 1
ATOM 645 C C . HIS A 1 89 ? -32.156 -29.099 36.078 1.00 41.00 89 HIS A C 1
ATOM 647 O O . HIS A 1 89 ? -32.895 -29.869 36.693 1.00 41.00 89 HIS A O 1
ATOM 653 N N . GLY A 1 90 ? -32.032 -27.822 36.450 1.00 40.09 90 GLY A N 1
ATOM 654 C CA . GLY A 1 90 ? -32.907 -27.203 37.447 1.00 40.09 90 GLY A CA 1
ATOM 655 C C . GLY A 1 90 ? -34.308 -26.920 36.886 1.00 40.09 90 GLY A C 1
ATOM 656 O O . GLY A 1 90 ? -34.501 -26.925 35.668 1.00 40.09 90 GLY A O 1
ATOM 657 N N . PRO A 1 91 ? -35.317 -26.695 37.749 1.00 31.48 91 PRO A N 1
ATOM 658 C CA . PRO A 1 91 ? -36.668 -26.399 37.289 1.00 31.48 91 PRO A CA 1
ATOM 659 C C . PRO A 1 91 ? -36.654 -25.136 36.414 1.00 31.48 91 PRO A C 1
ATOM 661 O O . PRO A 1 91 ? -35.974 -24.174 36.764 1.00 31.48 91 PRO A O 1
ATOM 664 N N . PRO A 1 92 ? -37.389 -25.111 35.290 1.00 37.03 92 PRO A N 1
ATOM 665 C CA . PRO A 1 92 ? -37.315 -24.023 34.324 1.00 37.03 92 PRO A CA 1
ATOM 666 C C . PRO A 1 92 ? -37.547 -22.667 35.000 1.00 37.03 92 PRO A C 1
ATOM 668 O O . PRO A 1 92 ? -38.553 -22.458 35.682 1.00 37.03 92 PRO A O 1
ATOM 671 N N . LEU A 1 93 ? -36.615 -21.738 34.766 1.00 37.94 93 LEU A N 1
ATOM 672 C CA . LEU A 1 93 ? -36.568 -20.388 35.348 1.00 37.94 93 LEU A CA 1
ATOM 673 C C . LEU A 1 93 ? -37.836 -19.546 35.085 1.00 37.94 93 LEU A C 1
ATOM 675 O O . LEU A 1 93 ? -38.033 -18.521 35.728 1.00 37.94 93 LEU A O 1
ATOM 679 N N . GLY A 1 94 ? -38.734 -20.000 34.203 1.00 34.31 94 GLY A N 1
ATOM 680 C CA . GLY A 1 94 ? -40.036 -19.376 33.959 1.00 34.31 94 GLY A CA 1
ATOM 681 C C . GLY A 1 94 ? -41.015 -19.449 35.139 1.00 34.31 94 GLY A C 1
ATOM 682 O O . GLY A 1 94 ? -41.834 -18.553 35.289 1.00 34.31 94 GLY A O 1
ATOM 683 N N . ILE A 1 95 ? -40.915 -20.450 36.026 1.00 36.00 95 ILE A N 1
ATOM 684 C CA . ILE A 1 95 ? -41.866 -20.604 37.151 1.00 36.00 95 ILE A CA 1
ATOM 685 C C . ILE A 1 95 ? -41.521 -19.667 38.325 1.00 36.00 95 ILE A C 1
ATOM 687 O O . ILE A 1 95 ? -42.393 -19.312 39.118 1.00 36.00 95 ILE A O 1
ATOM 691 N N . LEU A 1 96 ? -40.265 -19.213 38.429 1.00 30.00 96 LEU A N 1
ATOM 692 C CA . LEU A 1 96 ? -39.867 -18.220 39.434 1.00 30.00 96 LEU A CA 1
ATOM 693 C C . LEU A 1 96 ? -40.258 -16.787 39.029 1.00 30.00 96 LEU A C 1
ATOM 695 O O . LEU A 1 96 ? -40.446 -15.940 39.901 1.00 30.00 96 LEU A O 1
ATOM 699 N N . TRP A 1 97 ? -40.398 -16.529 37.724 1.00 31.77 97 TRP A N 1
ATOM 700 C CA . TRP A 1 97 ? -40.594 -15.188 37.164 1.00 31.77 97 TRP A CA 1
ATOM 701 C C . TRP A 1 97 ? -42.048 -14.696 37.249 1.00 31.77 97 TRP A C 1
ATOM 703 O O . TRP A 1 97 ? -42.279 -13.522 37.515 1.00 31.77 97 TRP A O 1
ATOM 713 N N . ASP A 1 98 ? -43.040 -15.590 37.165 1.00 36.31 98 ASP A N 1
ATOM 714 C CA . ASP A 1 98 ? -44.463 -15.222 37.312 1.00 36.31 98 ASP A CA 1
ATOM 715 C C . ASP A 1 98 ? -44.868 -14.865 38.757 1.00 36.31 98 ASP A C 1
ATOM 717 O O . ASP A 1 98 ? -45.938 -14.300 38.991 1.00 36.31 98 ASP A O 1
ATOM 721 N N . ARG A 1 99 ? -44.018 -15.161 39.752 1.00 34.78 99 ARG A N 1
ATOM 722 C CA . ARG A 1 99 ? -44.282 -14.847 41.170 1.00 34.78 99 ARG A CA 1
ATOM 723 C C . ARG A 1 99 ? -43.727 -13.487 41.610 1.00 34.78 99 ARG A C 1
ATOM 725 O O . ARG A 1 99 ? -44.072 -13.016 42.692 1.00 34.78 99 ARG A O 1
ATOM 732 N N . LEU A 1 100 ? -42.901 -12.851 40.782 1.00 32.28 100 LEU A N 1
ATOM 733 C CA . LEU A 1 100 ? -42.279 -11.550 41.028 1.00 32.28 100 LEU A CA 1
ATOM 734 C C . LEU A 1 100 ? -42.725 -10.593 39.917 1.00 32.28 100 LEU A C 1
ATOM 736 O O . LEU A 1 100 ? -41.989 -10.315 38.979 1.00 32.28 100 LEU A O 1
ATOM 740 N N . GLY A 1 101 ? -43.986 -10.163 39.989 1.00 30.75 101 GLY A N 1
ATOM 741 C CA . GLY A 1 101 ? -44.608 -9.323 38.968 1.00 30.75 101 GLY A CA 1
ATOM 742 C C . GLY A 1 101 ? -43.795 -8.068 38.630 1.00 30.75 101 GLY A C 1
ATOM 743 O O . GLY A 1 101 ? -43.364 -7.345 39.523 1.00 30.75 101 GLY A O 1
ATOM 744 N N . GLY A 1 102 ? -43.646 -7.784 37.335 1.00 26.09 102 GLY A N 1
ATOM 745 C CA . GLY A 1 102 ? -43.087 -6.519 36.851 1.00 26.09 102 GLY A CA 1
ATOM 746 C C . GLY A 1 102 ? -42.383 -6.662 35.507 1.00 26.09 102 GLY A C 1
ATOM 747 O O . GLY A 1 102 ? -41.332 -7.284 35.412 1.00 26.09 102 GLY A O 1
ATOM 748 N N . GLY A 1 103 ? -42.974 -6.101 34.451 1.00 34.50 103 GLY A N 1
ATOM 749 C CA . GLY A 1 103 ? -42.421 -6.139 33.102 1.00 34.50 103 GLY A CA 1
ATOM 750 C C . GLY A 1 103 ? -41.234 -5.201 32.873 1.00 34.50 103 GLY A C 1
ATOM 751 O O . GLY A 1 103 ? -41.158 -4.130 33.455 1.00 34.50 103 GLY A O 1
ATOM 752 N N . ALA A 1 104 ? -40.364 -5.598 31.946 1.00 27.77 104 ALA A N 1
ATOM 753 C CA . ALA A 1 104 ? -39.660 -4.750 30.981 1.00 27.77 104 ALA A CA 1
ATOM 754 C C . ALA A 1 104 ? -38.859 -5.689 30.068 1.00 27.77 104 ALA A C 1
ATOM 756 O O . ALA A 1 104 ? -37.939 -6.372 30.513 1.00 27.77 104 ALA A O 1
ATOM 757 N N . ARG A 1 105 ? -39.211 -5.764 28.780 1.00 26.72 105 ARG A N 1
ATOM 758 C CA . ARG A 1 105 ? -38.353 -6.419 27.784 1.00 26.72 105 ARG A CA 1
ATOM 759 C C . ARG A 1 105 ? -37.157 -5.502 27.531 1.00 26.72 105 ARG A C 1
ATOM 761 O O . ARG A 1 105 ? -37.231 -4.630 26.672 1.00 26.72 105 ARG A O 1
ATOM 768 N N . ILE A 1 106 ? -36.071 -5.691 28.275 1.00 27.41 106 ILE A N 1
ATOM 769 C CA . ILE A 1 106 ? -34.771 -5.126 27.910 1.00 27.41 106 ILE A CA 1
ATOM 770 C C . ILE A 1 106 ? -34.248 -5.976 26.751 1.00 27.41 106 ILE A C 1
ATOM 772 O O . ILE A 1 106 ? -33.699 -7.058 26.938 1.00 27.41 106 ILE A O 1
ATOM 776 N N . SER A 1 107 ? -34.502 -5.512 25.529 1.00 24.98 107 SER A N 1
ATOM 777 C CA . SER A 1 107 ? -33.857 -6.038 24.331 1.00 24.98 107 SER A CA 1
ATOM 778 C C . SER A 1 107 ? -32.405 -5.567 24.341 1.00 24.98 107 SER A C 1
ATOM 780 O O . SER A 1 107 ? -32.096 -4.511 23.794 1.00 24.98 107 SER A O 1
ATOM 782 N N . VAL A 1 108 ? -31.516 -6.330 24.977 1.00 26.81 108 VAL A N 1
ATOM 783 C CA . VAL A 1 108 ? -30.070 -6.167 24.793 1.00 26.81 108 VAL A CA 1
ATOM 784 C C . VAL A 1 108 ? -29.759 -6.637 23.376 1.00 26.81 108 VAL A C 1
ATOM 786 O O . VAL A 1 108 ? -29.633 -7.831 23.113 1.00 26.81 108 VAL A O 1
ATOM 789 N N . ARG A 1 109 ? -29.725 -5.695 22.430 1.00 22.11 109 ARG A N 1
ATOM 790 C CA . ARG A 1 109 ? -29.084 -5.923 21.136 1.00 22.11 109 ARG A CA 1
ATOM 791 C C . ARG A 1 109 ? -27.586 -6.051 21.449 1.00 22.11 109 ARG A C 1
ATOM 793 O O . ARG A 1 109 ? -27.053 -5.113 22.042 1.00 22.11 109 ARG A O 1
ATOM 800 N N . PRO A 1 110 ? -26.925 -7.183 21.143 1.00 26.58 110 PRO A N 1
ATOM 801 C CA . PRO A 1 110 ? -25.471 -7.251 21.235 1.00 26.58 110 PRO A CA 1
ATOM 802 C C . PRO A 1 110 ? -24.895 -6.100 20.403 1.00 26.58 110 PRO A C 1
ATOM 804 O O . PRO A 1 110 ? -25.472 -5.819 19.343 1.00 26.58 110 PRO A O 1
ATOM 807 N N . PRO A 1 111 ? -23.820 -5.422 20.842 1.00 28.41 111 PRO A N 1
ATOM 808 C CA . PRO A 1 111 ? -23.115 -4.517 19.950 1.00 28.41 111 PRO A CA 1
ATOM 809 C C . PRO A 1 111 ? -22.769 -5.312 18.687 1.00 28.41 111 PRO A C 1
ATOM 811 O O . PRO A 1 111 ? -22.204 -6.406 18.759 1.00 28.41 111 PRO A O 1
ATOM 814 N N . GLU A 1 112 ? -23.219 -4.820 17.532 1.00 26.16 112 GLU A N 1
ATOM 815 C CA . GLU A 1 112 ? -22.751 -5.307 16.239 1.00 26.16 112 GLU A CA 1
ATOM 816 C C . GLU A 1 112 ? -21.244 -5.055 16.236 1.00 26.16 112 GLU A C 1
ATOM 818 O O . GLU A 1 112 ? -20.802 -3.931 16.014 1.00 26.16 112 GLU A O 1
ATOM 823 N N . MET A 1 113 ? -20.455 -6.084 16.562 1.00 30.66 113 MET A N 1
ATOM 824 C CA . MET A 1 113 ? -19.020 -6.035 16.326 1.00 30.66 113 MET A CA 1
ATOM 825 C C . MET A 1 113 ? -18.842 -5.714 14.841 1.00 30.66 113 MET A C 1
ATOM 827 O O . MET A 1 113 ? -19.414 -6.442 14.016 1.00 30.66 113 MET A O 1
ATOM 831 N N . PRO A 1 114 ? -18.095 -4.657 14.477 1.00 32.72 114 PRO A N 1
ATOM 832 C CA . PRO A 1 114 ? -17.759 -4.437 13.084 1.00 32.72 114 PRO A CA 1
ATOM 833 C C . PRO A 1 114 ? -17.125 -5.727 12.566 1.00 32.72 114 PRO A C 1
ATOM 835 O O . PRO A 1 114 ? -16.259 -6.322 13.217 1.00 32.72 114 PRO A O 1
ATOM 838 N N . ALA A 1 115 ? -17.655 -6.223 11.448 1.00 32.50 115 ALA A N 1
ATOM 839 C CA . ALA A 1 115 ? -17.154 -7.425 10.808 1.00 32.50 115 ALA A CA 1
ATOM 840 C C . ALA A 1 115 ? -15.633 -7.294 10.675 1.00 32.50 115 ALA A C 1
ATOM 842 O O . ALA A 1 115 ? -15.150 -6.281 10.170 1.00 32.50 115 ALA A O 1
ATOM 843 N N . ALA A 1 116 ? -14.888 -8.290 11.163 1.00 38.72 116 ALA A N 1
ATOM 844 C CA . ALA A 1 116 ? -13.441 -8.308 11.021 1.00 38.72 116 ALA A CA 1
ATOM 845 C C . ALA A 1 116 ? -13.100 -8.066 9.545 1.00 38.72 116 ALA A C 1
ATOM 847 O O . ALA A 1 116 ? -13.544 -8.830 8.682 1.00 38.72 116 ALA A O 1
ATOM 848 N N . ALA A 1 117 ? -12.371 -6.980 9.268 1.00 35.22 117 ALA A N 1
ATOM 849 C CA . ALA A 1 117 ? -11.877 -6.685 7.932 1.00 35.22 117 ALA A CA 1
ATOM 850 C C . ALA A 1 117 ? -11.217 -7.954 7.358 1.00 35.22 117 ALA A C 1
ATOM 852 O O . ALA A 1 117 ? -10.538 -8.667 8.109 1.00 35.22 117 ALA A O 1
ATOM 853 N N . PRO A 1 118 ? -11.446 -8.285 6.074 1.00 33.94 118 PRO A N 1
ATOM 854 C CA . PRO A 1 118 ? -10.890 -9.491 5.477 1.00 33.94 118 PRO A CA 1
ATOM 855 C C . PRO A 1 118 ? -9.380 -9.537 5.722 1.00 33.94 118 PRO A C 1
ATOM 857 O O . PRO A 1 118 ? -8.669 -8.563 5.477 1.00 33.94 118 PRO A O 1
ATOM 860 N N . ALA A 1 119 ? -8.896 -10.665 6.244 1.00 41.91 119 ALA A N 1
ATOM 861 C CA . ALA A 1 119 ? -7.477 -10.880 6.476 1.00 41.91 119 ALA A CA 1
ATOM 862 C C . ALA A 1 119 ? -6.771 -10.994 5.120 1.00 41.91 119 ALA A C 1
ATOM 864 O O . ALA A 1 119 ? -6.726 -12.059 4.507 1.00 41.91 119 ALA A O 1
ATOM 865 N N . TYR A 1 120 ? -6.260 -9.877 4.618 1.00 46.88 120 TYR A N 1
ATOM 866 C CA . TYR A 1 120 ? -5.406 -9.855 3.444 1.00 46.88 120 TYR A CA 1
ATOM 867 C C . TYR A 1 120 ? -4.061 -10.494 3.800 1.00 46.88 120 TYR A C 1
ATOM 869 O O . TYR A 1 120 ? -3.288 -9.960 4.597 1.00 46.88 120 TYR A O 1
ATOM 877 N N . THR A 1 121 ? -3.775 -11.654 3.220 1.00 52.72 121 THR A N 1
ATOM 878 C CA . THR A 1 121 ? -2.479 -12.313 3.379 1.00 52.72 121 THR A CA 1
ATOM 879 C C . THR A 1 121 ? -1.498 -11.730 2.374 1.00 52.72 121 THR A C 1
ATOM 881 O O . THR A 1 121 ? -1.602 -11.989 1.175 1.00 52.72 121 THR A O 1
ATOM 884 N N . LEU A 1 122 ? -0.544 -10.938 2.858 1.00 62.41 122 LEU A N 1
ATOM 885 C CA . LEU A 1 122 ? 0.617 -10.555 2.063 1.00 62.41 122 LEU A CA 1
ATOM 886 C C . LEU A 1 122 ? 1.452 -11.806 1.755 1.00 62.41 122 LEU A C 1
ATOM 888 O O . LEU A 1 122 ? 1.566 -12.706 2.590 1.00 62.41 122 LEU A O 1
ATOM 892 N N . GLY A 1 123 ? 2.010 -11.870 0.544 1.00 63.22 123 GLY A N 1
ATOM 893 C CA . GLY A 1 123 ? 2.896 -12.961 0.142 1.00 63.22 123 GLY A CA 1
ATOM 894 C C . GLY A 1 123 ? 4.159 -13.031 1.010 1.00 63.22 123 GLY A C 1
ATOM 895 O O . GLY A 1 123 ? 4.444 -12.152 1.820 1.00 63.22 123 GLY A O 1
ATOM 896 N N . SER A 1 124 ? 4.980 -14.065 0.817 1.00 69.44 124 SER A N 1
ATOM 897 C CA . SER A 1 124 ? 6.199 -14.270 1.621 1.00 69.44 124 SER A CA 1
ATOM 898 C C . SER A 1 124 ? 7.313 -13.235 1.387 1.00 69.44 124 SER A C 1
ATOM 900 O O . SER A 1 124 ? 8.339 -13.275 2.066 1.00 69.44 124 SER A O 1
ATOM 902 N N . TYR A 1 125 ? 7.167 -12.358 0.390 1.00 82.88 125 TYR A N 1
ATOM 903 C CA . TYR A 1 125 ? 8.179 -11.382 -0.007 1.00 82.88 125 TYR A CA 1
ATOM 904 C C . TYR A 1 125 ? 7.667 -9.952 0.165 1.00 82.88 125 TYR A C 1
ATOM 906 O O . TYR A 1 125 ? 6.623 -9.595 -0.373 1.00 82.88 125 TYR A O 1
ATOM 914 N N . ILE A 1 126 ? 8.460 -9.133 0.857 1.00 86.88 126 ILE A N 1
ATOM 915 C CA . ILE A 1 126 ? 8.312 -7.680 0.956 1.00 86.88 126 ILE A CA 1
ATOM 916 C C . ILE A 1 126 ? 9.680 -7.082 0.642 1.00 86.88 126 ILE A C 1
ATOM 918 O O . ILE A 1 126 ? 10.661 -7.436 1.301 1.00 86.88 126 ILE A O 1
ATOM 922 N N . SER A 1 127 ? 9.750 -6.182 -0.338 1.00 88.38 127 SER A N 1
ATOM 923 C CA . SER A 1 127 ? 10.997 -5.485 -0.652 1.00 88.38 127 SER A CA 1
ATOM 924 C C . SER A 1 127 ? 11.368 -4.471 0.425 1.00 88.38 127 SER A C 1
ATOM 926 O O . SER A 1 127 ? 10.517 -3.872 1.081 1.00 88.38 127 SER A O 1
ATOM 928 N N . HIS A 1 128 ? 12.660 -4.225 0.573 1.00 89.19 128 HIS A N 1
ATOM 929 C CA . HIS A 1 128 ? 13.281 -3.183 1.373 1.00 89.19 128 HIS A CA 1
ATOM 930 C C . HIS A 1 128 ? 12.661 -1.807 1.105 1.00 89.19 128 HIS A C 1
ATOM 932 O O . HIS A 1 128 ? 12.438 -1.044 2.041 1.00 89.19 128 HIS A O 1
ATOM 938 N N . ALA A 1 129 ? 12.321 -1.498 -0.152 1.00 87.31 129 ALA A N 1
ATOM 939 C CA . ALA A 1 129 ? 11.651 -0.248 -0.514 1.00 87.31 129 ALA A CA 1
ATOM 940 C C . ALA A 1 129 ? 10.263 -0.098 0.141 1.00 87.31 129 ALA A C 1
ATOM 942 O O . ALA A 1 129 ? 9.877 1.011 0.508 1.00 87.31 129 ALA A O 1
ATOM 943 N N . ASN A 1 130 ? 9.546 -1.209 0.332 1.00 90.62 130 ASN A N 1
ATOM 944 C CA . ASN A 1 130 ? 8.208 -1.254 0.926 1.00 90.62 130 ASN A CA 1
ATOM 945 C C . ASN A 1 130 ? 8.212 -1.693 2.397 1.00 90.62 130 ASN A C 1
ATOM 947 O O . ASN A 1 130 ? 7.165 -1.701 3.046 1.00 90.62 130 ASN A O 1
ATOM 951 N N . ARG A 1 131 ? 9.387 -2.014 2.953 1.00 89.62 131 ARG A N 1
ATOM 952 C CA . ARG A 1 131 ? 9.549 -2.428 4.347 1.00 89.62 131 ARG A CA 1
ATOM 953 C C . ARG A 1 131 ? 9.010 -1.394 5.343 1.00 89.62 131 ARG A C 1
ATOM 955 O O . ARG A 1 131 ? 8.261 -1.814 6.219 1.00 89.62 131 ARG A O 1
ATOM 962 N N . PRO A 1 132 ? 9.262 -0.077 5.192 1.00 90.56 132 PRO A N 1
ATOM 963 C CA . PRO A 1 132 ? 8.686 0.916 6.100 1.00 90.56 132 PRO A CA 1
ATOM 964 C C . PRO A 1 132 ? 7.152 0.922 6.094 1.00 90.56 132 PRO A C 1
ATOM 966 O O . PRO A 1 132 ? 6.532 1.085 7.139 1.00 90.56 132 PRO A O 1
ATOM 969 N N . LEU A 1 133 ? 6.530 0.711 4.928 1.00 89.00 133 LEU A N 1
ATOM 970 C CA . LEU A 1 133 ? 5.073 0.659 4.799 1.00 89.00 133 LEU A CA 1
ATOM 971 C C . LEU A 1 133 ? 4.497 -0.617 5.438 1.00 89.00 133 LEU A C 1
ATOM 973 O O . LEU A 1 133 ? 3.446 -0.573 6.071 1.00 89.00 133 LEU A O 1
ATOM 977 N N . TYR A 1 134 ? 5.206 -1.741 5.319 1.00 88.69 134 TYR A N 1
ATOM 978 C CA . TYR A 1 134 ? 4.848 -2.987 5.999 1.00 88.69 134 TYR A CA 1
ATOM 979 C C . TYR A 1 134 ? 5.013 -2.897 7.521 1.00 88.69 134 TYR A C 1
ATOM 981 O O . TYR A 1 134 ? 4.138 -3.338 8.260 1.00 88.69 134 TYR A O 1
ATOM 989 N N . ASP A 1 135 ? 6.093 -2.290 8.011 1.00 86.81 135 ASP A N 1
ATOM 990 C CA . ASP A 1 135 ? 6.284 -2.094 9.449 1.00 86.81 135 ASP A CA 1
ATOM 991 C C . ASP A 1 135 ? 5.207 -1.144 10.021 1.00 86.81 135 ASP A C 1
ATOM 993 O O . ASP A 1 135 ? 4.704 -1.385 11.118 1.00 86.81 135 ASP A O 1
ATOM 997 N N . GLN A 1 136 ? 4.772 -0.133 9.253 1.00 87.44 136 GLN A N 1
ATOM 998 C CA . GLN A 1 136 ? 3.621 0.712 9.599 1.00 87.44 136 GLN A CA 1
ATOM 999 C C . GLN A 1 136 ? 2.314 -0.091 9.669 1.00 87.44 136 GLN A C 1
ATOM 1001 O O . GLN A 1 136 ? 1.554 0.083 10.618 1.00 87.44 136 GLN A O 1
ATOM 1006 N N . LEU A 1 137 ? 2.067 -0.999 8.716 1.00 88.06 137 LEU A N 1
ATOM 1007 C CA . LEU A 1 137 ? 0.905 -1.893 8.753 1.00 88.06 137 LEU A CA 1
ATOM 1008 C C . LEU A 1 137 ? 0.874 -2.720 10.044 1.00 88.06 137 LEU A C 1
ATOM 1010 O O . LEU A 1 137 ? -0.169 -2.812 10.685 1.00 88.06 137 LEU A O 1
ATOM 1014 N N . LEU A 1 138 ? 2.010 -3.309 10.428 1.00 86.19 138 LEU A N 1
ATOM 1015 C CA . LEU A 1 138 ? 2.113 -4.102 11.655 1.00 86.19 138 LEU A CA 1
ATOM 1016 C C . LEU A 1 138 ? 1.890 -3.251 12.911 1.00 86.19 138 LEU A C 1
ATOM 1018 O O . LEU A 1 138 ? 1.234 -3.710 13.845 1.00 86.19 138 LEU A O 1
ATOM 1022 N N . ALA A 1 139 ? 2.406 -2.019 12.929 1.00 83.88 139 ALA A N 1
ATOM 1023 C CA . ALA A 1 139 ? 2.173 -1.079 14.021 1.00 83.88 139 ALA A CA 1
ATOM 1024 C C . ALA A 1 139 ? 0.687 -0.703 14.132 1.00 83.88 139 ALA A C 1
ATOM 1026 O O . ALA A 1 139 ? 0.108 -0.840 15.204 1.00 83.88 139 ALA A O 1
ATOM 1027 N N . ASP A 1 140 ? 0.039 -0.333 13.022 1.00 82.69 140 ASP A N 1
ATOM 1028 C CA . ASP A 1 140 ? -1.388 0.008 13.020 1.00 82.69 140 ASP A CA 1
ATOM 1029 C C . ASP A 1 140 ? -2.261 -1.193 13.441 1.00 82.69 140 ASP A C 1
ATOM 1031 O O . ASP A 1 140 ? -3.252 -1.024 14.150 1.00 82.69 140 ASP A O 1
ATOM 1035 N N . GLN A 1 141 ? -1.894 -2.419 13.045 1.00 84.69 141 GLN A N 1
ATOM 1036 C CA . GLN A 1 141 ? -2.578 -3.646 13.474 1.00 84.69 141 GLN A CA 1
ATOM 1037 C C . GLN A 1 141 ? -2.439 -3.901 14.981 1.00 84.69 141 GLN A C 1
ATOM 1039 O O . GLN A 1 141 ? -3.410 -4.314 15.621 1.00 84.69 141 GLN A O 1
ATOM 1044 N N . ALA A 1 142 ? -1.255 -3.659 15.549 1.00 80.81 142 ALA A N 1
ATOM 1045 C CA . ALA A 1 142 ? -1.029 -3.766 16.986 1.00 80.81 142 ALA A CA 1
ATOM 1046 C C . ALA A 1 142 ? -1.836 -2.707 17.755 1.00 80.81 142 ALA A C 1
ATOM 1048 O O . ALA A 1 142 ? -2.538 -3.053 18.707 1.00 80.81 142 ALA A O 1
ATOM 1049 N N . ASP A 1 143 ? -1.823 -1.458 17.285 1.00 81.19 143 ASP A N 1
ATOM 1050 C CA . ASP A 1 143 ? -2.608 -0.365 17.862 1.00 81.19 143 ASP A CA 1
ATOM 1051 C C . ASP A 1 143 ? -4.112 -0.678 17.806 1.00 81.19 143 ASP A C 1
ATOM 1053 O O . ASP A 1 143 ? -4.832 -0.467 18.782 1.00 81.19 143 ASP A O 1
ATOM 1057 N N . LEU A 1 144 ? -4.608 -1.243 16.698 1.00 85.50 144 LEU A N 1
ATOM 1058 C CA . LEU A 1 144 ? -6.013 -1.643 16.570 1.00 85.50 144 LEU A CA 1
ATOM 1059 C C . LEU A 1 144 ? -6.386 -2.733 17.583 1.00 85.50 144 LEU A C 1
ATOM 1061 O O . LEU A 1 144 ? -7.468 -2.683 18.175 1.00 85.50 144 LEU A O 1
ATOM 1065 N N . ALA A 1 145 ? -5.509 -3.716 17.796 1.00 81.50 145 ALA A N 1
ATOM 1066 C CA . ALA A 1 145 ? -5.724 -4.747 18.806 1.00 81.50 145 ALA A CA 1
ATOM 1067 C C . ALA A 1 145 ? -5.780 -4.145 20.222 1.00 81.50 145 ALA A C 1
ATOM 1069 O O . ALA A 1 145 ? -6.649 -4.526 21.009 1.00 81.50 145 ALA A O 1
ATOM 1070 N N . GLU A 1 146 ? -4.923 -3.165 20.520 1.00 81.75 146 GLU A N 1
ATOM 1071 C CA . GLU A 1 146 ? -4.951 -2.430 21.787 1.00 81.75 146 GLU A CA 1
ATOM 1072 C C . GLU A 1 146 ? -6.264 -1.651 21.967 1.00 81.75 146 GLU A C 1
ATOM 1074 O O . GLU A 1 146 ? -6.904 -1.768 23.013 1.00 81.75 146 GLU A O 1
ATOM 1079 N N . ARG A 1 147 ? -6.735 -0.922 20.941 1.00 84.19 147 ARG A N 1
ATOM 1080 C CA . ARG A 1 147 ? -8.026 -0.206 21.009 1.00 84.19 147 ARG A CA 1
ATOM 1081 C C . ARG A 1 147 ? -9.199 -1.151 21.219 1.00 84.19 147 ARG A C 1
ATOM 1083 O O . ARG A 1 147 ? -10.079 -0.858 22.021 1.00 84.19 147 ARG A O 1
ATOM 1090 N N . ARG A 1 148 ? -9.193 -2.318 20.574 1.00 82.88 148 ARG A N 1
ATOM 1091 C CA . ARG A 1 148 ? -10.224 -3.346 20.785 1.00 82.88 148 ARG A CA 1
ATOM 1092 C C . ARG A 1 148 ? -10.218 -3.895 22.213 1.00 82.88 148 ARG A C 1
ATOM 1094 O O . ARG A 1 148 ? -11.290 -4.130 22.765 1.00 82.88 148 ARG A O 1
ATOM 1101 N N . ALA A 1 149 ? -9.046 -4.059 22.827 1.00 82.06 149 ALA A N 1
ATOM 1102 C CA . ALA A 1 149 ? -8.947 -4.450 24.231 1.00 82.06 149 ALA A CA 1
ATOM 1103 C C . ALA A 1 149 ? -9.482 -3.356 25.173 1.00 82.06 149 ALA A C 1
ATOM 1105 O O . ALA A 1 149 ? -10.238 -3.668 26.091 1.00 82.06 149 ALA A O 1
ATOM 1106 N N . GLN A 1 150 ? -9.165 -2.083 24.905 1.00 79.25 150 GLN A N 1
ATOM 1107 C CA . GLN A 1 150 ? -9.674 -0.939 25.675 1.00 79.25 150 GLN A CA 1
ATOM 1108 C C . GLN A 1 150 ? -11.203 -0.829 25.607 1.00 79.25 150 GLN A C 1
ATOM 1110 O O . GLN A 1 150 ? -11.842 -0.614 26.633 1.00 79.25 150 GLN A O 1
ATOM 1115 N N . ILE A 1 151 ? -11.802 -1.039 24.428 1.00 79.62 151 ILE A N 1
ATOM 1116 C CA . ILE A 1 151 ? -13.266 -1.083 24.269 1.00 79.62 151 ILE A CA 1
ATOM 1117 C C . ILE A 1 151 ? -13.861 -2.181 25.156 1.00 79.62 151 ILE A C 1
ATOM 1119 O O . ILE A 1 151 ? -14.783 -1.914 25.922 1.00 79.62 151 ILE A O 1
ATOM 1123 N N . ALA A 1 152 ? -13.312 -3.398 25.103 1.00 78.94 152 ALA A N 1
ATOM 1124 C CA . ALA A 1 152 ? -13.813 -4.516 25.900 1.00 78.94 152 ALA A CA 1
ATOM 1125 C C . ALA A 1 152 ? -13.696 -4.260 27.415 1.00 78.94 152 ALA A C 1
ATOM 1127 O O . ALA A 1 152 ? -14.612 -4.587 28.172 1.00 78.94 152 ALA A O 1
ATOM 1128 N N . GLU A 1 153 ? -12.595 -3.654 27.868 1.00 81.50 153 GLU A N 1
ATOM 1129 C CA . GLU A 1 153 ? -12.403 -3.273 29.271 1.00 81.50 153 GLU A CA 1
ATOM 1130 C C . GLU A 1 153 ? -13.404 -2.196 29.711 1.00 81.50 153 GLU A C 1
ATOM 1132 O O . GLU A 1 153 ? -14.041 -2.334 30.759 1.00 81.50 153 GLU A O 1
ATOM 1137 N N . ALA A 1 154 ? -13.604 -1.163 28.893 1.00 81.88 154 ALA A N 1
ATOM 1138 C CA . ALA A 1 154 ? -14.555 -0.092 29.164 1.00 81.88 154 ALA A CA 1
ATOM 1139 C C . ALA A 1 154 ? -16.008 -0.608 29.181 1.00 81.88 154 ALA A C 1
ATOM 1141 O O . ALA A 1 154 ? -16.784 -0.276 30.080 1.00 81.88 154 ALA A O 1
ATOM 1142 N N . GLU A 1 155 ? -16.382 -1.499 28.260 1.00 85.06 155 GLU A N 1
ATOM 1143 C CA . GLU A 1 155 ? -17.698 -2.148 28.254 1.00 85.06 155 GLU A CA 1
ATOM 1144 C C . GLU A 1 155 ? -17.917 -3.047 29.483 1.00 85.06 155 GLU A C 1
ATOM 1146 O O . GLU A 1 155 ? -19.012 -3.057 30.066 1.00 85.06 155 GLU A O 1
ATOM 1151 N N . ALA A 1 156 ? -16.878 -3.761 29.927 1.00 86.19 156 ALA A N 1
ATOM 1152 C CA . ALA A 1 156 ? -16.920 -4.555 31.151 1.00 86.19 156 ALA A CA 1
ATOM 1153 C C . ALA A 1 156 ? -17.071 -3.666 32.398 1.00 86.19 156 ALA A C 1
ATOM 1155 O O . ALA A 1 156 ? -17.926 -3.938 33.245 1.00 86.19 156 ALA A O 1
ATOM 1156 N N . ALA A 1 157 ? -16.309 -2.571 32.487 1.00 85.50 157 ALA A N 1
ATOM 1157 C CA . ALA A 1 157 ? -16.399 -1.598 33.575 1.00 85.50 157 ALA A CA 1
ATOM 1158 C C . ALA A 1 157 ? -17.783 -0.934 33.632 1.00 85.50 157 ALA A C 1
ATOM 1160 O O . ALA A 1 157 ? -18.382 -0.822 34.704 1.00 85.50 157 ALA A O 1
ATOM 1161 N N . ARG A 1 158 ? -18.336 -0.568 32.469 1.00 90.19 158 ARG A N 1
ATOM 1162 C CA . ARG A 1 158 ? -19.697 -0.037 32.343 1.00 90.19 158 ARG A CA 1
ATOM 1163 C C . ARG A 1 158 ? -20.734 -1.027 32.864 1.00 90.19 158 ARG A C 1
ATOM 1165 O O . ARG A 1 158 ? -21.617 -0.643 33.629 1.00 90.19 158 ARG A O 1
ATOM 1172 N N . THR A 1 159 ? -20.631 -2.291 32.461 1.00 90.25 159 THR A N 1
ATOM 1173 C CA . THR A 1 159 ? -21.560 -3.347 32.891 1.00 90.25 159 THR A CA 1
ATOM 1174 C C . THR A 1 159 ? -21.484 -3.558 34.403 1.00 90.25 159 THR A C 1
ATOM 1176 O O . THR A 1 159 ? -22.512 -3.516 35.075 1.00 90.25 159 THR A O 1
ATOM 1179 N N . ALA A 1 160 ? -20.274 -3.660 34.963 1.00 89.88 160 ALA A N 1
ATOM 1180 C CA . ALA A 1 160 ? -20.069 -3.811 36.401 1.00 89.88 160 ALA A CA 1
ATOM 1181 C C . ALA A 1 160 ? -20.644 -2.631 37.209 1.00 89.88 160 ALA A C 1
ATOM 1183 O O . ALA A 1 160 ? -21.302 -2.844 38.229 1.00 89.88 160 ALA A O 1
ATOM 1184 N N . ALA A 1 161 ? -20.455 -1.393 36.740 1.00 90.94 161 ALA A N 1
ATOM 1185 C CA . ALA A 1 161 ? -21.003 -0.204 37.391 1.00 90.94 161 ALA A CA 1
ATOM 1186 C C . ALA A 1 161 ? -22.542 -0.188 37.373 1.00 90.94 161 ALA A C 1
ATOM 1188 O O . ALA A 1 161 ? -23.171 0.153 38.378 1.00 90.94 161 ALA A O 1
ATOM 1189 N N . LEU A 1 162 ? -23.163 -0.590 36.258 1.00 92.25 162 LEU A N 1
ATOM 1190 C CA . LEU A 1 162 ? -24.621 -0.688 36.142 1.00 92.25 162 LEU A CA 1
ATOM 1191 C C . LEU A 1 162 ? -25.201 -1.805 37.022 1.00 92.25 162 LEU A C 1
ATOM 1193 O O . LEU A 1 162 ? -26.230 -1.588 37.671 1.00 92.25 162 LEU A O 1
ATOM 1197 N N . ASP A 1 163 ? -24.530 -2.953 37.101 1.00 90.12 163 ASP A N 1
ATOM 1198 C CA . ASP A 1 163 ? -24.927 -4.068 37.965 1.00 90.12 163 ASP A CA 1
ATOM 1199 C C . ASP A 1 163 ? -24.821 -3.692 39.448 1.00 90.12 163 ASP A C 1
ATOM 1201 O O . ASP A 1 163 ? -25.757 -3.916 40.225 1.00 90.12 163 ASP A O 1
ATOM 1205 N N . GLU A 1 164 ? -23.721 -3.047 39.854 1.00 91.75 164 GLU A N 1
ATOM 1206 C CA . GLU A 1 164 ? -23.559 -2.558 41.224 1.00 91.75 164 GLU A CA 1
ATOM 1207 C C . GLU A 1 164 ? -24.599 -1.480 41.554 1.00 91.75 164 GLU A C 1
ATOM 1209 O O . GLU A 1 164 ? -25.191 -1.501 42.641 1.00 91.75 164 GLU A O 1
ATOM 1214 N N . ARG A 1 165 ? -24.890 -0.578 40.606 1.00 94.38 165 ARG A N 1
ATOM 1215 C CA . ARG A 1 165 ? -25.933 0.447 40.749 1.00 94.38 165 ARG A CA 1
ATOM 1216 C C . ARG A 1 165 ? -27.296 -0.194 40.982 1.00 94.38 165 ARG A C 1
ATOM 1218 O O . ARG A 1 165 ? -27.997 0.198 41.916 1.00 94.38 16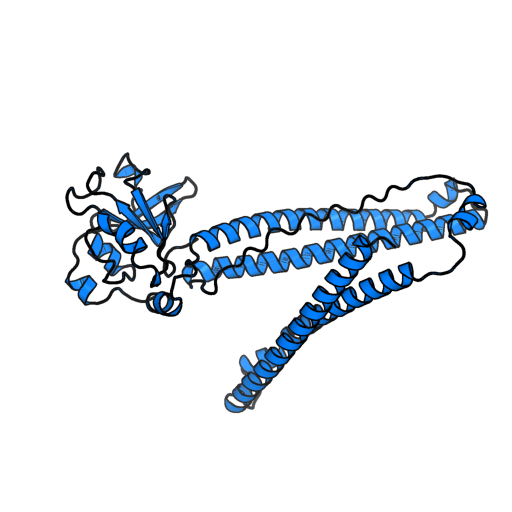5 ARG A O 1
ATOM 1225 N N . ALA A 1 166 ? -27.663 -1.195 40.183 1.00 93.06 166 ALA A N 1
ATOM 1226 C CA . ALA A 1 166 ? -28.922 -1.921 40.331 1.00 93.06 166 ALA A CA 1
ATOM 1227 C C . ALA A 1 166 ? -29.000 -2.660 41.679 1.00 93.06 166 ALA A C 1
ATOM 1229 O O . ALA A 1 166 ? -30.005 -2.568 42.388 1.00 93.06 166 ALA A O 1
ATOM 1230 N N . ALA A 1 167 ? -27.923 -3.337 42.086 1.00 92.69 167 ALA A N 1
ATOM 1231 C CA . ALA A 1 167 ? -27.852 -4.030 43.371 1.00 92.69 167 ALA A CA 1
ATOM 1232 C C . ALA A 1 167 ? -27.936 -3.068 44.570 1.00 92.69 167 ALA A C 1
ATOM 1234 O O . ALA A 1 167 ? -28.535 -3.393 45.600 1.00 92.69 167 ALA A O 1
ATOM 1235 N N . LEU A 1 168 ? -27.336 -1.878 44.471 1.00 92.56 168 LEU A N 1
ATOM 1236 C CA . LEU A 1 168 ? -27.434 -0.843 45.496 1.00 92.56 168 LEU A CA 1
ATOM 1237 C C . LEU A 1 168 ? -28.852 -0.268 45.586 1.00 92.56 168 LEU A C 1
ATOM 1239 O O . LEU A 1 168 ? -29.399 -0.209 46.687 1.00 92.56 168 LEU A O 1
ATOM 1243 N N . LEU A 1 169 ? -29.460 0.086 44.451 1.00 92.31 169 LEU A N 1
ATOM 1244 C CA . LEU A 1 169 ? -30.839 0.576 44.393 1.00 92.31 169 LEU A CA 1
ATOM 1245 C C . LEU A 1 169 ? -31.818 -0.418 45.026 1.00 92.31 169 LEU A C 1
ATOM 1247 O O . LEU A 1 169 ? -32.584 -0.046 45.916 1.00 92.31 169 LEU A O 1
ATOM 1251 N N . ASN A 1 170 ? -31.723 -1.696 44.651 1.00 91.94 170 ASN A N 1
ATOM 1252 C CA . ASN A 1 170 ? -32.566 -2.755 45.208 1.00 91.94 170 ASN A CA 1
ATOM 1253 C C . ASN A 1 170 ? -32.414 -2.879 46.731 1.00 91.94 170 ASN A C 1
ATOM 1255 O O . ASN A 1 170 ? -33.408 -3.042 47.438 1.00 91.94 170 ASN A O 1
ATOM 1259 N N . ARG A 1 171 ? -31.188 -2.763 47.261 1.00 95.06 171 ARG A N 1
ATOM 1260 C CA . ARG A 1 171 ? -30.949 -2.780 48.714 1.00 95.06 171 ARG A CA 1
ATOM 1261 C C . ARG A 1 171 ? -31.575 -1.577 49.412 1.00 95.06 171 ARG A C 1
ATOM 1263 O O . ARG A 1 171 ? -32.245 -1.762 50.422 1.00 95.06 171 ARG A O 1
ATOM 1270 N N . LEU A 1 172 ? -31.381 -0.365 48.893 1.00 90.62 172 LEU A N 1
ATOM 1271 C CA . LEU A 1 172 ? -31.931 0.859 49.492 1.00 90.62 172 LEU A CA 1
ATOM 1272 C C . LEU A 1 172 ? -33.463 0.810 49.566 1.00 90.62 172 LEU A C 1
ATOM 1274 O O . LEU A 1 172 ? -34.041 1.091 50.619 1.00 90.62 172 LEU A O 1
ATOM 1278 N N . VAL A 1 173 ? -34.109 0.377 48.481 1.00 92.25 173 VAL A N 1
ATOM 1279 C CA . VAL A 1 173 ? -35.566 0.199 48.432 1.00 92.25 173 VAL A CA 1
ATOM 1280 C C . VAL A 1 173 ? -36.022 -0.896 49.401 1.00 92.25 173 VAL A C 1
ATOM 1282 O O . VAL A 1 173 ? -36.983 -0.692 50.142 1.00 92.25 173 VAL A O 1
ATOM 1285 N N . ALA A 1 174 ? -35.305 -2.022 49.484 1.00 92.94 174 ALA A N 1
ATOM 1286 C CA . ALA A 1 174 ? -35.614 -3.096 50.433 1.00 92.94 174 ALA A CA 1
ATOM 1287 C C . ALA A 1 174 ? -35.501 -2.659 51.907 1.00 92.94 174 ALA A C 1
ATOM 1289 O O . ALA A 1 174 ? -36.248 -3.153 52.751 1.00 92.94 174 ALA A O 1
ATOM 1290 N N . TYR A 1 175 ? -34.617 -1.706 52.222 1.00 92.75 175 TYR A N 1
ATOM 1291 C CA . TYR A 1 175 ? -34.512 -1.090 53.551 1.00 92.75 175 TYR A CA 1
ATOM 1292 C C . TYR A 1 175 ? -35.542 0.025 53.805 1.00 92.75 175 TYR A C 1
ATOM 1294 O O . TYR A 1 175 ? -35.489 0.687 54.841 1.00 92.75 175 TYR A O 1
ATOM 1302 N N . GLY A 1 176 ? -36.495 0.236 52.891 1.00 90.38 176 GLY A N 1
ATOM 1303 C CA . GLY A 1 176 ? -37.592 1.191 53.053 1.00 90.38 176 GLY A CA 1
ATOM 1304 C C . GLY A 1 176 ? -37.262 2.622 52.629 1.00 90.38 176 GLY A C 1
ATOM 1305 O O . GLY A 1 176 ? -38.048 3.527 52.907 1.00 90.38 176 GLY A O 1
ATOM 1306 N N . THR A 1 177 ? -36.132 2.854 51.952 1.00 90.31 177 THR A N 1
ATOM 1307 C CA . THR A 1 177 ? -35.873 4.155 51.318 1.00 90.31 177 THR A CA 1
ATOM 1308 C C . THR A 1 177 ? -36.803 4.315 50.112 1.00 90.31 177 THR A C 1
ATOM 1310 O O . THR A 1 177 ? -36.816 3.436 49.249 1.00 90.31 177 THR A O 1
ATOM 1313 N N . PRO A 1 178 ? -37.579 5.413 50.009 1.00 92.94 178 PRO A N 1
ATOM 1314 C CA . PRO A 1 178 ? -38.381 5.677 48.821 1.00 92.94 178 PRO A CA 1
ATOM 1315 C C . PRO A 1 178 ? -37.501 5.689 47.569 1.00 92.94 178 PRO A C 1
ATOM 1317 O O . PRO A 1 178 ? -36.432 6.295 47.578 1.00 92.94 178 PRO A O 1
ATOM 1320 N N . GLU A 1 179 ? -37.953 5.074 46.479 1.00 87.62 179 GLU A N 1
ATOM 1321 C CA . GLU A 1 179 ? -37.166 4.920 45.245 1.00 87.62 179 GLU A CA 1
ATOM 1322 C C . GLU A 1 179 ? -36.620 6.256 44.708 1.00 87.62 179 GLU A C 1
ATOM 1324 O O . GLU A 1 179 ? -35.443 6.361 44.372 1.00 87.62 179 GLU A O 1
ATOM 1329 N N . ALA A 1 180 ? -37.430 7.319 44.743 1.00 90.06 180 ALA A N 1
ATOM 1330 C CA . ALA A 1 180 ? -37.002 8.664 44.355 1.00 90.06 180 ALA A CA 1
ATOM 1331 C C . ALA A 1 180 ? -35.850 9.213 45.222 1.00 90.06 180 ALA A C 1
ATOM 1333 O O . ALA A 1 180 ? -35.021 9.979 44.736 1.00 90.06 180 ALA A O 1
ATOM 1334 N N . ALA A 1 181 ? -35.776 8.832 46.500 1.00 90.81 181 ALA A N 1
ATOM 1335 C CA . ALA A 1 181 ? -34.660 9.185 47.375 1.00 90.81 181 ALA A CA 1
ATOM 1336 C C . ALA A 1 181 ? -33.444 8.274 47.132 1.00 90.81 181 ALA A C 1
ATOM 1338 O O . ALA A 1 181 ? -32.321 8.768 47.138 1.00 90.81 181 ALA A O 1
ATOM 1339 N N . ALA A 1 182 ? -33.659 6.985 46.843 1.00 90.00 182 ALA A N 1
ATOM 1340 C CA . ALA A 1 182 ? -32.595 6.035 46.512 1.00 90.00 182 ALA A CA 1
ATOM 1341 C C . ALA A 1 182 ? -31.867 6.400 45.204 1.00 90.00 182 ALA A C 1
ATOM 1343 O O . ALA A 1 182 ? -30.646 6.313 45.142 1.00 90.00 182 ALA A O 1
ATOM 1344 N N . LEU A 1 183 ? -32.586 6.888 44.187 1.00 91.44 183 LEU A N 1
ATOM 1345 C CA . LEU A 1 183 ? -31.992 7.415 42.948 1.00 91.44 183 LEU A CA 1
ATOM 1346 C C . LEU A 1 183 ? -31.104 8.648 43.183 1.00 91.44 183 LEU A C 1
ATOM 1348 O O . LEU A 1 183 ? -30.167 8.893 42.429 1.00 91.44 183 LEU A O 1
ATOM 1352 N N . ASN A 1 184 ? -31.383 9.418 44.237 1.00 93.62 184 ASN A N 1
ATOM 1353 C CA . ASN A 1 184 ? -30.592 10.584 44.624 1.00 93.62 184 ASN A CA 1
ATOM 1354 C C . ASN A 1 184 ? -29.452 10.246 45.599 1.00 93.62 184 ASN A C 1
ATOM 1356 O O . ASN A 1 184 ? -28.716 11.153 45.998 1.00 93.62 184 ASN A O 1
ATOM 1360 N N . ASP A 1 185 ? -29.286 8.974 45.975 1.00 94.12 185 ASP A N 1
ATOM 1361 C CA . ASP A 1 185 ? -28.183 8.544 46.828 1.00 94.12 185 ASP A CA 1
ATOM 1362 C C . ASP A 1 185 ? -26.835 8.848 46.138 1.00 94.12 185 ASP A C 1
ATOM 1364 O O . ASP A 1 185 ? -26.650 8.503 44.963 1.00 94.12 185 ASP A O 1
ATOM 1368 N N . PRO A 1 186 ? -25.869 9.486 46.831 1.00 94.50 186 PRO A N 1
ATOM 1369 C CA . PRO A 1 186 ? -24.582 9.845 46.241 1.00 94.50 186 PRO A CA 1
ATOM 1370 C C . PRO A 1 186 ? -23.836 8.666 45.610 1.00 94.50 186 PRO A C 1
ATOM 1372 O O . PRO A 1 186 ? -23.161 8.856 44.600 1.00 94.50 186 PRO A O 1
ATOM 1375 N N . ARG A 1 187 ? -23.965 7.454 46.168 1.00 94.25 187 ARG A N 1
ATOM 1376 C CA . ARG A 1 187 ? -23.301 6.252 45.644 1.00 94.25 187 ARG A CA 1
ATOM 1377 C C . ARG A 1 187 ? -23.991 5.717 44.392 1.00 94.25 187 ARG A C 1
ATOM 1379 O O . ARG A 1 187 ? -23.317 5.243 43.483 1.00 94.25 187 ARG A O 1
ATOM 1386 N N . VAL A 1 188 ? -25.318 5.821 44.310 1.00 92.19 188 VAL A N 1
ATOM 1387 C CA . VAL A 1 188 ? -26.060 5.482 43.083 1.00 92.19 188 VAL A CA 1
ATOM 1388 C C . VAL A 1 188 ? -25.659 6.432 41.957 1.00 92.19 188 VAL A C 1
ATOM 1390 O O . VAL A 1 188 ? -25.320 5.976 40.866 1.00 92.19 188 VAL A O 1
ATOM 1393 N N . ARG A 1 189 ? -25.608 7.739 42.241 1.00 94.38 189 ARG A N 1
ATOM 1394 C CA . ARG A 1 189 ? -25.176 8.752 41.267 1.00 94.38 189 ARG A CA 1
ATOM 1395 C C . ARG A 1 189 ? -23.714 8.591 40.854 1.00 94.38 189 ARG A C 1
ATOM 1397 O O . ARG A 1 189 ? -23.399 8.810 39.691 1.00 94.38 189 ARG A O 1
ATOM 1404 N N . SER A 1 190 ? -22.821 8.197 41.767 1.00 95.75 190 SER A N 1
ATOM 1405 C CA . SER A 1 190 ? -21.417 7.953 41.411 1.00 95.75 190 SER A CA 1
ATOM 1406 C C . SER A 1 190 ? -21.245 6.735 40.505 1.00 95.75 190 SER A C 1
ATOM 1408 O O . SER A 1 190 ? -20.414 6.772 39.607 1.00 95.75 190 SER A O 1
ATOM 1410 N N . LEU A 1 191 ? -22.023 5.667 40.719 1.00 91.44 191 LEU A N 1
ATOM 1411 C CA . LEU A 1 191 ? -21.993 4.479 39.857 1.00 91.44 191 LEU A CA 1
ATOM 1412 C C . LEU A 1 191 ? -22.582 4.769 38.472 1.00 91.44 191 LEU A C 1
ATOM 1414 O O . LEU A 1 191 ? -22.085 4.262 37.473 1.00 91.44 191 LEU A O 1
ATOM 1418 N N . GLU A 1 192 ? -23.605 5.622 38.401 1.00 92.56 192 GLU A N 1
ATOM 1419 C CA . GLU A 1 192 ? -24.145 6.118 37.131 1.00 92.56 192 GLU A CA 1
ATOM 1420 C C . GLU A 1 192 ? -23.108 6.939 36.360 1.00 92.56 192 GLU A C 1
ATOM 1422 O O . GLU A 1 192 ? -22.831 6.631 35.205 1.00 92.56 192 GLU A O 1
ATOM 1427 N N . ALA A 1 193 ? -22.441 7.886 37.026 1.00 94.75 193 ALA A N 1
ATOM 1428 C CA . ALA A 1 193 ? -21.353 8.653 36.423 1.00 94.75 193 ALA A CA 1
ATOM 1429 C C . ALA A 1 193 ? -20.179 7.757 35.980 1.00 94.75 193 ALA A C 1
ATOM 1431 O O . ALA A 1 193 ? -19.604 7.979 34.922 1.00 94.75 193 ALA A O 1
ATOM 1432 N N . ALA A 1 194 ? -19.836 6.717 36.750 1.00 93.56 194 ALA A N 1
ATOM 1433 C CA . ALA A 1 194 ? -18.804 5.755 36.359 1.00 93.56 194 ALA A CA 1
ATOM 1434 C C . ALA A 1 194 ? -19.190 4.975 35.088 1.00 93.56 194 ALA A C 1
ATOM 1436 O O . ALA A 1 194 ? -18.348 4.773 34.214 1.00 93.56 194 ALA A O 1
ATOM 1437 N N . ALA A 1 195 ? -20.459 4.575 34.958 1.00 92.38 195 ALA A N 1
ATOM 1438 C CA . ALA A 1 195 ? -20.965 3.919 33.755 1.00 92.38 195 ALA A CA 1
ATOM 1439 C C . ALA A 1 195 ? -20.970 4.855 32.532 1.00 92.38 195 ALA A C 1
ATOM 1441 O O . ALA A 1 195 ? -20.704 4.399 31.421 1.00 92.38 195 ALA A O 1
ATOM 1442 N N . GLU A 1 196 ? -21.258 6.146 32.726 1.00 95.19 196 GLU A N 1
ATOM 1443 C CA . GLU A 1 196 ? -21.182 7.171 31.675 1.00 95.19 196 GLU A CA 1
ATOM 1444 C C . GLU A 1 196 ? -19.741 7.416 31.215 1.00 95.19 196 GLU A C 1
ATOM 1446 O O . GLU A 1 196 ? -19.488 7.419 30.013 1.00 95.19 196 GLU A O 1
ATOM 1451 N N . THR A 1 197 ? -18.786 7.543 32.144 1.00 95.69 197 THR A N 1
ATOM 1452 C CA . THR A 1 197 ? -17.358 7.663 31.808 1.00 95.69 197 THR A CA 1
ATOM 1453 C C . THR A 1 197 ? -16.883 6.459 31.004 1.00 95.69 197 THR A C 1
ATOM 1455 O O . THR A 1 197 ? -16.324 6.628 29.927 1.00 95.69 197 THR A O 1
ATOM 1458 N N . ALA A 1 198 ? -17.181 5.242 31.465 1.00 87.12 198 ALA A N 1
ATOM 1459 C CA . ALA A 1 198 ? -16.793 4.029 30.755 1.00 87.12 198 ALA A CA 1
ATOM 1460 C C . ALA A 1 198 ? -17.448 3.926 29.360 1.00 87.12 198 ALA A C 1
ATOM 1462 O O . ALA A 1 198 ? -16.827 3.447 28.416 1.00 87.12 198 ALA A O 1
ATOM 1463 N N . ALA A 1 199 ? -18.687 4.408 29.194 1.00 88.88 199 ALA A N 1
ATOM 1464 C CA . ALA A 1 199 ? -19.318 4.491 27.876 1.00 88.88 199 ALA A CA 1
ATOM 1465 C C . ALA A 1 199 ? -18.587 5.473 26.946 1.00 88.88 199 ALA A C 1
ATOM 1467 O O . ALA A 1 199 ? -18.401 5.173 25.769 1.00 88.88 199 ALA A O 1
ATOM 1468 N N . HIS A 1 200 ? -18.161 6.621 27.475 1.00 90.94 200 HIS A N 1
ATOM 1469 C CA . HIS A 1 200 ? -17.415 7.616 26.713 1.00 90.94 200 HIS A CA 1
ATOM 1470 C C . HIS A 1 200 ? -16.026 7.113 26.305 1.00 90.94 200 HIS A C 1
ATOM 1472 O O . HIS A 1 200 ? -15.622 7.297 25.160 1.00 90.94 200 HIS A O 1
ATOM 1478 N N . ASP A 1 201 ? -15.322 6.430 27.210 1.00 86.38 201 ASP A N 1
ATOM 1479 C CA . ASP A 1 201 ? -14.016 5.829 26.924 1.00 86.38 201 ASP A CA 1
ATOM 1480 C C . ASP A 1 201 ? -14.125 4.775 25.807 1.00 86.38 201 ASP A C 1
ATOM 1482 O O . ASP A 1 201 ? -13.298 4.744 24.892 1.00 86.38 201 ASP A O 1
ATOM 1486 N N . ALA A 1 202 ? -15.186 3.955 25.828 1.00 83.62 202 ALA A N 1
ATOM 1487 C CA . ALA A 1 202 ? -15.465 2.984 24.771 1.00 83.62 202 ALA A CA 1
ATOM 1488 C C . ALA A 1 202 ? -15.739 3.658 23.414 1.00 83.62 202 ALA A C 1
ATOM 1490 O O . ALA A 1 202 ? -15.217 3.210 22.394 1.00 83.62 202 ALA A O 1
ATOM 1491 N N . GLU A 1 203 ? -16.521 4.743 23.392 1.00 87.88 203 GLU A N 1
ATOM 1492 C CA . GLU A 1 203 ? -16.819 5.509 22.173 1.00 87.88 203 GLU A CA 1
ATOM 1493 C C . GLU A 1 203 ? -15.548 6.133 21.573 1.00 87.88 203 GLU A C 1
ATOM 1495 O O . GLU A 1 203 ? -15.270 5.955 20.388 1.00 87.88 203 GLU A O 1
ATOM 1500 N N . GLN A 1 204 ? -14.712 6.774 22.398 1.00 89.25 204 GLN A N 1
ATOM 1501 C CA . GLN A 1 204 ? -13.442 7.348 21.943 1.00 89.25 204 GLN A CA 1
ATOM 1502 C C . GLN A 1 204 ? -12.487 6.288 21.376 1.00 89.25 204 GLN A C 1
ATOM 1504 O O . GLN A 1 204 ? -11.831 6.517 20.355 1.00 89.25 204 GLN A O 1
ATOM 1509 N N . ALA A 1 205 ? -12.390 5.127 22.030 1.00 79.62 205 ALA A N 1
ATOM 1510 C CA . ALA A 1 205 ? -11.562 4.028 21.548 1.00 79.62 205 ALA A CA 1
ATOM 1511 C C . ALA A 1 205 ? -12.110 3.430 20.238 1.00 79.62 205 ALA A C 1
ATOM 1513 O O . ALA A 1 205 ? -11.323 3.072 19.357 1.00 79.62 205 ALA A O 1
ATOM 1514 N N . ALA A 1 206 ? -13.436 3.372 20.074 1.00 83.81 206 ALA A N 1
ATOM 1515 C CA . ALA A 1 206 ? -14.087 2.918 18.846 1.00 83.81 206 ALA A CA 1
ATOM 1516 C C . ALA A 1 206 ? -13.827 3.860 17.658 1.00 83.81 206 ALA A C 1
ATOM 1518 O O . ALA A 1 206 ? -13.489 3.385 16.572 1.00 83.81 206 ALA A O 1
ATOM 1519 N N . ASP A 1 207 ? -13.886 5.178 17.862 1.00 86.38 207 ASP A N 1
ATOM 1520 C CA . ASP A 1 207 ? -13.557 6.161 16.821 1.00 86.38 207 ASP A CA 1
ATOM 1521 C C . ASP A 1 207 ? -12.107 6.007 16.334 1.00 86.38 207 ASP A C 1
ATOM 1523 O O . ASP A 1 207 ? -11.825 6.007 15.131 1.00 86.38 207 ASP A O 1
ATOM 1527 N N . GLN A 1 208 ? -11.169 5.820 17.267 1.00 88.31 208 GLN A N 1
ATOM 1528 C CA . GLN A 1 208 ? -9.761 5.583 16.936 1.00 88.31 208 GLN A CA 1
ATOM 1529 C C . GLN A 1 208 ? -9.556 4.254 16.202 1.00 88.31 208 GLN A C 1
ATOM 1531 O O . GLN A 1 208 ? -8.778 4.199 15.246 1.00 88.31 208 GLN A O 1
ATOM 1536 N N . ALA A 1 209 ? -10.267 3.199 16.611 1.00 82.56 209 ALA A N 1
ATOM 1537 C CA . ALA A 1 209 ? -10.247 1.914 15.924 1.00 82.56 209 ALA A CA 1
ATOM 1538 C C . ALA A 1 209 ? -10.725 2.049 14.468 1.00 82.56 209 ALA A C 1
ATOM 1540 O O . ALA A 1 209 ? -10.063 1.532 13.570 1.00 82.56 209 ALA A O 1
ATOM 1541 N N . GLY A 1 210 ? -11.789 2.817 14.211 1.00 80.62 210 GLY A N 1
ATOM 1542 C CA . GLY A 1 210 ? -12.283 3.065 12.852 1.00 80.62 210 GLY A CA 1
ATOM 1543 C C . GLY A 1 210 ? -11.261 3.765 11.945 1.00 80.62 210 GLY A C 1
ATOM 1544 O O . GLY A 1 210 ? -11.106 3.400 10.778 1.00 80.62 210 GLY A O 1
ATOM 1545 N N . ILE A 1 211 ? -10.500 4.729 12.478 1.00 86.94 211 ILE A N 1
ATOM 1546 C CA . ILE A 1 211 ? -9.408 5.392 11.738 1.00 86.94 211 ILE A CA 1
ATOM 1547 C C . ILE A 1 211 ? -8.287 4.399 11.400 1.00 86.94 211 ILE A C 1
ATOM 1549 O O . ILE A 1 211 ? -7.752 4.416 10.287 1.00 86.94 211 ILE A O 1
ATOM 1553 N N . LEU A 1 212 ? -7.914 3.542 12.355 1.00 82.19 212 LEU A N 1
ATOM 1554 C CA . LEU A 1 212 ? -6.882 2.523 12.156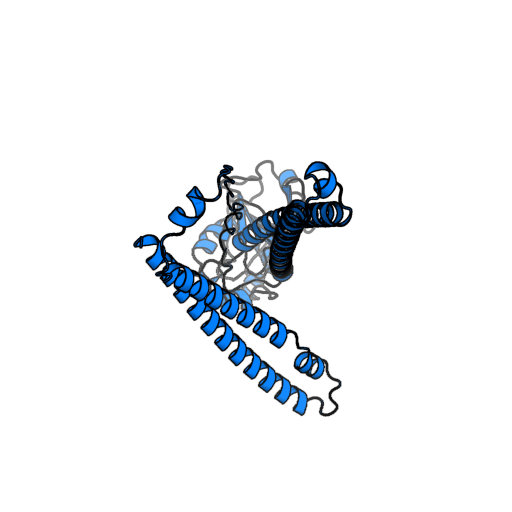 1.00 82.19 212 LEU A CA 1
ATOM 1555 C C . LEU A 1 212 ? -7.317 1.481 11.123 1.00 82.19 212 LEU A C 1
ATOM 1557 O O . LEU A 1 212 ? -6.522 1.132 10.258 1.00 82.19 212 LEU A O 1
ATOM 1561 N N . GLU A 1 213 ? -8.575 1.039 11.146 1.00 86.56 213 GLU A N 1
ATOM 1562 C CA . GLU A 1 213 ? -9.119 0.088 10.168 1.00 86.56 213 GLU A CA 1
ATOM 1563 C C . GLU A 1 213 ? -9.024 0.621 8.733 1.00 86.56 213 GLU A C 1
ATOM 1565 O O . GLU A 1 213 ? -8.505 -0.072 7.856 1.00 86.56 213 GLU A O 1
ATOM 1570 N N . GLN A 1 214 ? -9.417 1.879 8.502 1.00 84.38 214 GLN A N 1
ATOM 1571 C CA . GLN A 1 214 ? -9.288 2.522 7.186 1.00 84.38 214 GLN A CA 1
ATOM 1572 C C . GLN A 1 214 ? -7.827 2.628 6.734 1.00 84.38 214 GLN A C 1
ATOM 1574 O O . GLN A 1 214 ? -7.504 2.408 5.563 1.00 84.38 214 GLN A O 1
ATOM 1579 N N . ARG A 1 215 ? -6.920 2.959 7.660 1.00 87.94 215 ARG A N 1
ATOM 1580 C CA . ARG A 1 215 ? -5.488 3.056 7.364 1.00 87.94 215 ARG A CA 1
ATOM 1581 C C . ARG A 1 215 ? -4.883 1.691 7.042 1.00 87.94 215 ARG A C 1
ATOM 1583 O O . ARG A 1 215 ? -4.127 1.587 6.079 1.00 87.94 215 ARG A O 1
ATOM 1590 N N . ILE A 1 216 ? -5.229 0.658 7.809 1.00 85.06 216 ILE A N 1
ATOM 1591 C CA . ILE A 1 216 ? -4.808 -0.729 7.580 1.00 85.06 216 ILE A CA 1
ATOM 1592 C C . ILE A 1 216 ? -5.275 -1.186 6.204 1.00 85.06 216 ILE A C 1
ATOM 1594 O O . ILE A 1 216 ? -4.468 -1.717 5.444 1.00 85.06 216 ILE A O 1
ATOM 1598 N N . GLU A 1 217 ? -6.540 -0.950 5.852 1.00 85.81 217 GLU A N 1
ATOM 1599 C CA . GLU A 1 217 ? -7.075 -1.301 4.537 1.00 85.81 217 GLU A CA 1
ATOM 1600 C C . GLU A 1 217 ? -6.298 -0.602 3.415 1.00 85.81 217 GLU A C 1
ATOM 1602 O O . GLU A 1 217 ? -5.781 -1.270 2.516 1.00 85.81 217 GLU A O 1
ATOM 1607 N N . GLY A 1 218 ? -6.130 0.722 3.501 1.00 84.00 218 GLY A N 1
ATOM 1608 C CA . GLY A 1 218 ? -5.400 1.498 2.497 1.00 84.00 218 GLY A CA 1
ATOM 1609 C C . GLY A 1 218 ? -3.942 1.056 2.340 1.00 84.00 218 GLY A C 1
ATOM 1610 O O . GLY A 1 218 ? -3.469 0.838 1.224 1.00 84.00 218 GLY A O 1
ATOM 1611 N N . THR A 1 219 ? -3.229 0.867 3.451 1.00 87.06 219 THR A N 1
ATOM 1612 C CA . THR A 1 219 ? -1.844 0.376 3.455 1.00 87.06 219 THR A CA 1
ATOM 1613 C C . THR A 1 219 ? -1.746 -1.034 2.879 1.00 87.06 219 THR A C 1
ATOM 1615 O O . THR A 1 219 ? -0.835 -1.328 2.103 1.00 87.06 219 THR A O 1
ATOM 1618 N N . THR A 1 220 ? -2.703 -1.901 3.204 1.00 86.88 220 THR A N 1
ATOM 1619 C CA . THR A 1 220 ? -2.717 -3.271 2.697 1.00 86.88 220 THR A CA 1
ATOM 1620 C C . THR A 1 220 ? -2.940 -3.313 1.190 1.00 86.88 220 THR A C 1
ATOM 1622 O O . THR A 1 220 ? -2.206 -4.007 0.492 1.00 86.88 220 THR A O 1
ATOM 1625 N N . GLN A 1 221 ? -3.888 -2.534 0.664 1.00 86.62 221 GLN A N 1
ATOM 1626 C CA . GLN A 1 221 ? -4.134 -2.456 -0.781 1.00 86.62 221 GLN A CA 1
ATOM 1627 C C . GLN A 1 221 ? -2.905 -1.961 -1.548 1.00 86.62 221 GLN A C 1
ATOM 1629 O O . GLN A 1 221 ? -2.541 -2.527 -2.580 1.00 86.62 221 GLN A O 1
ATOM 1634 N N . ARG A 1 222 ? -2.215 -0.954 -1.006 1.00 88.06 222 ARG A N 1
ATOM 1635 C CA . ARG A 1 222 ? -0.955 -0.450 -1.565 1.00 88.06 222 ARG A CA 1
ATOM 1636 C C . ARG A 1 222 ? 0.116 -1.542 -1.618 1.00 88.06 222 ARG A C 1
ATOM 1638 O O . ARG A 1 222 ? 0.711 -1.770 -2.668 1.00 88.06 222 ARG A O 1
ATOM 1645 N N . LEU A 1 223 ? 0.320 -2.278 -0.525 1.00 88.38 223 LEU A N 1
ATOM 1646 C CA . LEU A 1 223 ? 1.284 -3.384 -0.487 1.00 88.38 223 LEU A CA 1
ATOM 1647 C C . LEU A 1 223 ? 0.898 -4.534 -1.432 1.00 88.38 223 LEU A C 1
ATOM 1649 O O . LEU A 1 223 ? 1.764 -5.086 -2.112 1.00 88.38 223 LEU A O 1
ATOM 1653 N N . LEU A 1 224 ? -0.390 -4.870 -1.545 1.00 87.12 224 LEU A N 1
ATOM 1654 C CA . LEU A 1 224 ? -0.882 -5.881 -2.486 1.00 87.12 224 LEU A CA 1
ATOM 1655 C C . LEU A 1 224 ? -0.651 -5.489 -3.950 1.00 87.12 224 LEU A C 1
ATOM 1657 O O . LEU A 1 224 ? -0.439 -6.368 -4.788 1.00 87.12 224 LEU A O 1
ATOM 1661 N N . ALA A 1 225 ? -0.654 -4.195 -4.280 1.00 85.50 225 ALA A N 1
ATOM 1662 C CA . ALA A 1 225 ? -0.387 -3.727 -5.639 1.00 85.50 225 ALA A CA 1
ATOM 1663 C C . ALA A 1 225 ? 1.030 -4.091 -6.116 1.00 85.50 225 ALA A C 1
ATOM 1665 O O . ALA A 1 225 ? 1.212 -4.412 -7.288 1.00 85.50 225 ALA A O 1
ATOM 1666 N N . VAL A 1 226 ? 2.009 -4.107 -5.207 1.00 88.50 226 VAL A N 1
ATOM 1667 C CA . VAL A 1 226 ? 3.426 -4.395 -5.510 1.00 88.50 226 VAL A CA 1
ATOM 1668 C C . VAL A 1 226 ? 3.885 -5.781 -5.053 1.00 88.50 226 VAL A C 1
ATOM 1670 O O . VAL A 1 226 ? 5.032 -6.164 -5.280 1.00 88.50 226 VAL A O 1
ATOM 1673 N N . THR A 1 227 ? 3.003 -6.547 -4.408 1.00 87.50 227 THR A N 1
ATOM 1674 C CA . THR A 1 227 ? 3.302 -7.922 -4.001 1.00 87.50 227 THR A CA 1
ATOM 1675 C C . THR A 1 227 ? 3.446 -8.800 -5.255 1.00 87.50 227 THR A C 1
ATOM 1677 O O . THR A 1 227 ? 2.563 -8.760 -6.124 1.00 87.50 227 THR A O 1
ATOM 1680 N N . PRO A 1 228 ? 4.537 -9.586 -5.374 1.00 88.00 228 PRO A N 1
ATOM 1681 C CA . PRO A 1 228 ? 4.695 -10.531 -6.471 1.00 88.00 228 PRO A CA 1
ATOM 1682 C C . PRO A 1 228 ? 3.567 -11.574 -6.485 1.00 88.00 228 PRO A C 1
ATOM 1684 O O . PRO A 1 228 ? 3.124 -11.995 -5.415 1.00 88.00 228 PRO A O 1
ATOM 1687 N N . PRO A 1 229 ? 3.133 -12.046 -7.665 1.00 85.75 229 PRO A N 1
ATOM 1688 C CA . PRO A 1 229 ? 2.221 -13.182 -7.764 1.00 85.75 229 PRO A CA 1
ATOM 1689 C C . PRO A 1 229 ? 2.887 -14.482 -7.282 1.00 85.75 229 PRO A C 1
ATOM 1691 O O . PRO A 1 229 ? 4.108 -14.612 -7.331 1.00 85.75 229 PRO A O 1
ATOM 1694 N N . ASP A 1 230 ? 2.086 -15.485 -6.915 1.00 85.44 230 ASP A N 1
ATOM 1695 C CA . ASP A 1 230 ? 2.565 -16.779 -6.387 1.00 85.44 230 ASP A CA 1
ATOM 1696 C C . ASP A 1 230 ? 3.524 -17.534 -7.325 1.00 85.44 230 ASP A C 1
ATOM 1698 O O . ASP A 1 230 ? 4.344 -18.330 -6.876 1.00 85.44 230 ASP A O 1
ATOM 1702 N N . ALA A 1 231 ? 3.427 -17.295 -8.637 1.00 85.12 231 ALA A N 1
ATOM 1703 C CA . ALA A 1 231 ? 4.303 -17.897 -9.644 1.00 85.12 231 ALA A CA 1
ATOM 1704 C C . ALA A 1 231 ? 5.711 -17.269 -9.697 1.00 85.12 231 ALA A C 1
ATOM 1706 O O . ALA A 1 231 ? 6.569 -17.755 -10.441 1.00 85.12 231 ALA A O 1
ATOM 1707 N N . ALA A 1 232 ? 5.939 -16.176 -8.967 1.00 91.31 232 ALA A N 1
ATOM 1708 C CA . ALA A 1 232 ? 7.234 -15.524 -8.886 1.00 91.31 232 ALA A CA 1
ATOM 1709 C C . ALA A 1 232 ? 8.192 -16.290 -7.968 1.00 91.31 232 ALA A C 1
ATOM 1711 O O . ALA A 1 232 ? 7.769 -16.951 -7.023 1.00 91.31 232 ALA A O 1
ATOM 1712 N N . ASP A 1 233 ? 9.495 -16.168 -8.220 1.00 91.50 233 ASP A N 1
ATOM 1713 C CA . ASP A 1 233 ? 10.533 -16.763 -7.382 1.00 91.50 233 ASP A CA 1
ATOM 1714 C C . ASP A 1 233 ? 11.138 -15.691 -6.456 1.00 91.50 233 ASP A C 1
ATOM 1716 O O . ASP A 1 233 ? 11.913 -14.837 -6.909 1.00 91.50 233 ASP A O 1
ATOM 1720 N N . PRO A 1 234 ? 10.851 -15.727 -5.138 1.00 89.00 234 PRO A N 1
ATOM 1721 C CA . PRO A 1 234 ? 11.392 -14.756 -4.194 1.00 89.00 234 PRO A CA 1
ATOM 1722 C C . PRO A 1 234 ? 12.923 -14.748 -4.119 1.00 89.00 234 PRO A C 1
ATOM 1724 O O . PRO A 1 234 ? 13.504 -13.734 -3.735 1.00 89.00 234 PRO A O 1
ATOM 1727 N N . ALA A 1 235 ? 13.602 -15.859 -4.430 1.00 90.31 235 ALA A N 1
ATOM 1728 C CA . ALA A 1 235 ? 15.062 -15.908 -4.436 1.00 90.31 235 ALA A CA 1
ATOM 1729 C C . ALA A 1 235 ? 15.640 -15.112 -5.612 1.00 90.31 235 ALA A C 1
ATOM 1731 O O . ALA A 1 235 ? 16.591 -14.352 -5.422 1.00 90.31 235 ALA A O 1
ATOM 1732 N N . VAL A 1 236 ? 15.026 -15.226 -6.792 1.00 91.31 236 VAL A N 1
ATOM 1733 C CA . VAL A 1 236 ? 15.403 -14.441 -7.975 1.00 91.31 236 VAL A CA 1
ATOM 1734 C C . VAL A 1 236 ? 15.123 -12.959 -7.741 1.00 91.31 236 VAL A C 1
ATOM 1736 O O . VAL A 1 236 ? 16.008 -12.136 -7.962 1.00 91.31 236 VAL A O 1
ATOM 1739 N N . ILE A 1 237 ? 13.944 -12.611 -7.218 1.00 92.56 237 ILE A N 1
ATOM 1740 C CA . ILE A 1 237 ? 13.591 -11.215 -6.911 1.00 92.56 237 ILE A CA 1
ATOM 1741 C C . ILE A 1 237 ? 14.604 -10.593 -5.939 1.00 92.56 237 ILE A C 1
ATOM 1743 O O . ILE A 1 237 ? 15.129 -9.511 -6.202 1.00 92.56 237 ILE A O 1
ATOM 1747 N N . ARG A 1 238 ? 14.951 -11.298 -4.853 1.00 90.56 238 ARG A N 1
ATOM 1748 C CA . ARG A 1 238 ? 15.958 -10.829 -3.885 1.00 90.56 238 ARG A CA 1
ATOM 1749 C C . ARG A 1 238 ? 17.338 -10.607 -4.500 1.00 90.56 238 ARG A C 1
ATOM 1751 O O . ARG A 1 238 ? 18.066 -9.751 -4.022 1.00 90.56 238 ARG A O 1
ATOM 1758 N N . SER A 1 239 ? 17.706 -11.361 -5.536 1.00 90.44 239 SER A N 1
ATOM 1759 C CA . SER A 1 239 ? 19.000 -11.187 -6.213 1.00 90.44 239 SER A CA 1
ATOM 1760 C C . SER A 1 239 ? 19.104 -9.872 -6.996 1.00 90.44 239 SER A C 1
ATOM 1762 O O . SER A 1 239 ? 20.206 -9.372 -7.207 1.00 90.44 239 SER A O 1
ATOM 1764 N N . LEU A 1 240 ? 17.964 -9.298 -7.396 1.00 93.38 240 LEU A N 1
ATOM 1765 C CA . LEU A 1 240 ? 17.887 -8.019 -8.107 1.00 93.38 240 LEU A CA 1
ATOM 1766 C C . LEU A 1 240 ? 17.826 -6.831 -7.145 1.00 93.38 240 LEU A C 1
ATOM 1768 O O . LEU A 1 240 ? 18.191 -5.712 -7.497 1.00 93.38 240 LEU A O 1
ATOM 1772 N N . GLU A 1 241 ? 17.369 -7.060 -5.922 1.00 92.31 241 GLU A N 1
ATOM 1773 C CA . GLU A 1 241 ? 17.169 -6.022 -4.926 1.00 92.31 241 GLU A CA 1
ATOM 1774 C C . GLU A 1 241 ? 18.489 -5.380 -4.475 1.00 92.31 241 GLU A C 1
ATOM 1776 O O . GLU A 1 241 ? 19.398 -6.045 -3.983 1.00 92.31 241 GLU A O 1
ATOM 1781 N N . GLY A 1 242 ? 18.607 -4.062 -4.667 1.00 86.38 242 GLY A N 1
ATOM 1782 C CA . GLY A 1 242 ? 19.842 -3.316 -4.391 1.00 86.38 242 GLY A CA 1
ATOM 1783 C C . GLY A 1 242 ? 21.013 -3.638 -5.331 1.00 86.38 242 GLY A C 1
ATOM 1784 O O . GLY A 1 242 ? 22.117 -3.140 -5.112 1.00 86.38 242 GLY A O 1
ATOM 1785 N N . GLY A 1 243 ? 20.786 -4.461 -6.360 1.00 90.44 243 GLY A N 1
ATOM 1786 C CA . GLY A 1 243 ? 21.787 -4.848 -7.346 1.00 90.44 243 GLY A CA 1
ATOM 1787 C C . GLY A 1 243 ? 21.993 -3.810 -8.450 1.00 90.44 243 GLY A C 1
ATOM 1788 O O . GLY A 1 243 ? 21.669 -2.630 -8.316 1.00 90.44 243 GLY A O 1
ATOM 1789 N N . GLN A 1 244 ? 22.531 -4.274 -9.575 1.00 93.50 244 GLN A N 1
ATOM 1790 C CA . GLN A 1 244 ? 22.658 -3.522 -10.824 1.00 93.50 244 GLN A CA 1
ATOM 1791 C C . GLN A 1 244 ? 22.276 -4.436 -11.987 1.00 93.50 244 GLN A C 1
ATOM 1793 O O . GLN A 1 244 ? 22.366 -5.659 -11.866 1.00 93.50 244 GLN A O 1
ATOM 1798 N N . SER A 1 245 ? 21.876 -3.853 -13.117 1.00 94.44 245 SER A N 1
ATOM 1799 C CA . SER A 1 245 ? 21.720 -4.619 -14.356 1.00 94.44 245 SER A CA 1
ATOM 1800 C C . SER A 1 245 ? 23.041 -5.283 -14.737 1.00 94.44 245 SER A C 1
ATOM 1802 O O . SER A 1 245 ? 24.119 -4.730 -14.503 1.00 94.44 245 SER A O 1
ATOM 1804 N N . GLU A 1 246 ? 22.964 -6.460 -15.351 1.00 91.81 246 GLU A N 1
ATOM 1805 C CA . GLU A 1 246 ? 24.161 -7.184 -15.767 1.00 91.81 246 GLU A CA 1
ATOM 1806 C C . GLU A 1 246 ? 25.011 -6.360 -16.746 1.00 91.81 246 GLU A C 1
ATOM 1808 O O . GLU A 1 246 ? 24.502 -5.595 -17.568 1.00 91.81 246 GLU A O 1
ATOM 1813 N N . SER A 1 247 ? 26.333 -6.531 -16.696 1.00 94.06 247 SER A N 1
ATOM 1814 C CA . SER A 1 247 ? 27.262 -5.742 -17.517 1.00 94.06 247 SER A CA 1
ATOM 1815 C C . SER A 1 247 ? 26.993 -5.880 -19.017 1.00 94.06 247 SER A C 1
ATOM 1817 O O . SER A 1 247 ? 27.143 -4.909 -19.759 1.00 94.06 247 SER A O 1
ATOM 1819 N N . TYR A 1 248 ? 26.540 -7.055 -19.471 1.00 92.81 248 TYR A N 1
ATOM 1820 C CA . TYR A 1 248 ? 26.157 -7.248 -20.867 1.00 92.81 248 TYR A CA 1
ATOM 1821 C C . TYR A 1 248 ? 24.901 -6.450 -21.234 1.00 92.81 248 TYR A C 1
ATOM 1823 O O . TYR A 1 248 ? 24.821 -5.967 -22.359 1.00 92.81 248 TYR A O 1
ATOM 1831 N N . VAL A 1 249 ? 23.951 -6.256 -20.315 1.00 93.75 249 VAL A N 1
ATOM 1832 C CA . VAL A 1 249 ? 22.769 -5.414 -20.551 1.00 93.75 249 VAL A CA 1
ATOM 1833 C C . VAL A 1 249 ? 23.216 -3.977 -20.772 1.00 93.75 249 VAL A C 1
ATOM 1835 O O . VAL A 1 249 ? 22.868 -3.367 -21.780 1.00 93.75 249 VAL A O 1
ATOM 1838 N N . LEU A 1 250 ? 24.066 -3.458 -19.886 1.00 94.44 250 LEU A N 1
ATOM 1839 C CA . LEU A 1 250 ? 24.585 -2.093 -19.985 1.00 94.44 250 LEU A CA 1
ATOM 1840 C C . LEU A 1 250 ? 25.439 -1.868 -21.243 1.00 94.44 250 LEU A C 1
ATOM 1842 O O . LEU A 1 250 ? 25.429 -0.774 -21.797 1.00 94.44 250 LEU A O 1
ATOM 1846 N N . ALA A 1 251 ? 26.160 -2.890 -21.709 1.00 92.69 251 ALA A N 1
ATOM 1847 C CA . ALA A 1 251 ? 26.996 -2.799 -22.905 1.00 92.69 251 ALA A CA 1
ATOM 1848 C C . ALA A 1 251 ? 26.215 -2.929 -24.227 1.00 92.69 251 ALA A C 1
ATOM 1850 O O . ALA A 1 251 ? 26.689 -2.450 -25.257 1.00 92.69 251 ALA A O 1
ATOM 1851 N N . ASN A 1 252 ? 25.049 -3.589 -24.217 1.00 91.25 252 ASN A N 1
ATOM 1852 C CA . ASN A 1 252 ? 24.289 -3.916 -25.432 1.00 91.25 252 ASN A CA 1
ATOM 1853 C C . ASN A 1 252 ? 22.961 -3.157 -25.571 1.00 91.25 252 ASN A C 1
ATOM 1855 O O . ASN A 1 252 ? 22.306 -3.264 -26.605 1.00 91.25 252 ASN A O 1
ATOM 1859 N N . THR A 1 253 ? 22.574 -2.367 -24.573 1.00 93.06 253 THR A N 1
ATOM 1860 C CA . THR A 1 253 ? 21.417 -1.465 -24.647 1.00 93.06 253 THR A CA 1
ATOM 1861 C C . THR A 1 253 ? 21.851 -0.030 -24.935 1.00 93.06 253 THR A C 1
ATOM 1863 O O . THR A 1 253 ? 23.001 0.343 -24.703 1.00 93.06 253 THR A O 1
ATOM 1866 N N . ARG A 1 254 ? 20.936 0.798 -25.455 1.00 92.06 254 ARG A N 1
ATOM 1867 C CA . ARG A 1 254 ? 21.170 2.226 -25.739 1.00 92.06 254 ARG A CA 1
ATOM 1868 C C . ARG A 1 254 ? 19.987 3.078 -25.282 1.00 92.06 254 ARG A C 1
ATOM 1870 O O . ARG A 1 254 ? 18.947 2.537 -24.911 1.00 92.06 254 ARG A O 1
ATOM 1877 N N . ASP A 1 255 ? 20.183 4.393 -25.300 1.00 95.25 255 ASP A N 1
ATOM 1878 C CA . ASP A 1 255 ? 19.134 5.402 -25.137 1.00 95.25 255 ASP A CA 1
ATOM 1879 C C . ASP A 1 255 ? 18.268 5.183 -23.885 1.00 95.25 255 ASP A C 1
ATOM 1881 O O . ASP A 1 255 ? 18.811 4.986 -22.795 1.00 95.25 255 ASP A O 1
ATOM 1885 N N . CYS A 1 256 ? 16.942 5.254 -24.010 1.00 96.44 256 CYS A N 1
ATOM 1886 C CA . CYS A 1 256 ? 16.001 5.160 -22.894 1.00 96.44 256 CYS A CA 1
ATOM 1887 C C . CYS A 1 256 ? 16.119 3.838 -22.124 1.00 96.44 256 CYS A C 1
ATOM 1889 O O . CYS A 1 256 ? 16.136 3.828 -20.892 1.00 96.44 256 CYS A O 1
ATOM 1891 N N . VAL A 1 257 ? 16.328 2.731 -22.839 1.00 96.94 257 VAL A N 1
ATOM 1892 C CA . VAL A 1 257 ? 16.525 1.411 -22.235 1.00 96.94 257 VAL A CA 1
ATOM 1893 C C . VAL A 1 257 ? 17.803 1.371 -21.395 1.00 96.94 257 VAL A C 1
ATOM 1895 O O . VAL A 1 257 ? 17.774 0.924 -20.248 1.00 96.94 257 VAL A O 1
ATOM 1898 N N . ASN A 1 258 ? 18.924 1.871 -21.926 1.00 96.69 258 ASN A N 1
ATOM 1899 C CA . ASN A 1 258 ? 20.181 1.918 -21.174 1.00 96.69 258 ASN A CA 1
ATOM 1900 C C . ASN A 1 258 ? 20.096 2.867 -19.975 1.00 96.69 258 ASN A C 1
ATOM 1902 O O . ASN A 1 258 ? 20.615 2.553 -18.907 1.00 96.69 258 ASN A O 1
ATOM 1906 N N . TYR A 1 259 ? 19.403 3.998 -20.136 1.00 97.81 259 TYR A N 1
ATOM 1907 C CA . TYR A 1 259 ? 19.190 4.971 -19.070 1.00 97.81 259 TYR A CA 1
ATOM 1908 C C . TYR A 1 259 ? 18.471 4.358 -17.863 1.00 97.81 259 TYR A C 1
ATOM 1910 O O . TYR A 1 259 ? 18.889 4.579 -16.720 1.00 97.81 259 TYR A O 1
ATOM 1918 N N . VAL A 1 260 ? 17.410 3.586 -18.117 1.00 97.81 260 VAL A N 1
ATOM 1919 C CA . VAL A 1 260 ? 16.674 2.857 -17.078 1.00 97.81 260 VAL A CA 1
ATOM 1920 C C . VAL A 1 260 ? 17.547 1.743 -16.497 1.00 97.81 260 VAL A C 1
ATOM 1922 O O . VAL A 1 260 ? 17.722 1.679 -15.280 1.00 97.81 260 VAL A O 1
ATOM 1925 N N . ALA A 1 261 ? 18.168 0.915 -17.343 1.00 97.25 261 ALA A N 1
ATOM 1926 C CA . ALA A 1 261 ? 19.000 -0.207 -16.904 1.00 97.25 261 ALA A CA 1
ATOM 1927 C C . ALA A 1 261 ? 20.226 0.221 -16.075 1.00 97.25 261 ALA A C 1
ATOM 1929 O O . ALA A 1 261 ? 20.698 -0.542 -15.231 1.00 97.25 261 ALA A O 1
ATOM 1930 N N . SER A 1 262 ? 20.742 1.439 -16.264 1.00 96.62 262 SER A N 1
ATOM 1931 C CA . SER A 1 262 ? 21.851 1.972 -15.464 1.00 96.62 262 SER A CA 1
ATOM 1932 C C . SER A 1 262 ? 21.435 2.458 -14.069 1.00 96.62 262 SER A C 1
ATOM 1934 O O . SER A 1 262 ? 22.299 2.839 -13.282 1.00 96.62 262 SER A O 1
ATOM 1936 N N . ARG A 1 263 ? 20.130 2.521 -13.773 1.00 96.31 263 ARG A N 1
ATOM 1937 C CA . ARG A 1 263 ? 19.560 3.046 -12.513 1.00 96.31 263 ARG A CA 1
ATOM 1938 C C . ARG A 1 263 ? 18.763 2.007 -11.745 1.00 96.31 263 ARG A C 1
ATOM 1940 O O . ARG A 1 263 ? 18.739 2.030 -10.517 1.00 96.31 263 ARG A O 1
ATOM 1947 N N . VAL A 1 264 ? 18.111 1.120 -12.480 1.00 96.00 264 VAL A N 1
ATOM 1948 C CA . VAL A 1 264 ? 17.268 0.059 -11.955 1.00 96.00 264 VAL A CA 1
ATOM 1949 C C . VAL A 1 264 ? 17.863 -1.274 -12.395 1.00 96.00 264 VAL A C 1
ATOM 1951 O O . VAL A 1 264 ? 18.273 -1.391 -13.548 1.00 96.00 264 VAL A O 1
ATOM 1954 N N . PRO A 1 265 ? 17.930 -2.287 -11.518 1.00 96.00 265 PRO A N 1
ATOM 1955 C CA . PRO A 1 265 ? 18.327 -3.633 -11.916 1.00 96.00 265 PRO A CA 1
ATOM 1956 C C . PRO A 1 265 ? 17.282 -4.223 -12.863 1.00 96.00 265 PRO A C 1
ATOM 1958 O O . PRO A 1 265 ? 16.170 -4.538 -12.441 1.00 96.00 265 PRO A O 1
ATOM 1961 N N . ILE A 1 266 ? 17.638 -4.333 -14.141 1.00 96.19 266 ILE A N 1
ATOM 1962 C CA . ILE A 1 266 ? 16.805 -4.882 -15.208 1.00 96.19 266 ILE A CA 1
ATOM 1963 C C . ILE A 1 266 ? 17.388 -6.237 -15.632 1.00 96.19 266 ILE A C 1
ATOM 1965 O O . ILE A 1 266 ? 18.546 -6.291 -16.062 1.00 96.19 266 ILE A O 1
ATOM 1969 N N . PRO A 1 267 ? 16.610 -7.333 -15.537 1.00 93.88 267 PRO A N 1
ATOM 1970 C CA . PRO A 1 267 ? 17.007 -8.625 -16.081 1.00 93.88 267 PRO A CA 1
ATOM 1971 C C . PRO A 1 267 ? 17.265 -8.526 -17.581 1.00 93.88 267 PRO A C 1
ATOM 1973 O O . PRO A 1 267 ? 16.509 -7.873 -18.306 1.00 93.88 267 PRO A O 1
ATOM 1976 N N . GLY A 1 268 ? 18.312 -9.178 -18.080 1.00 91.06 268 GLY A N 1
ATOM 1977 C CA . GLY A 1 268 ? 18.656 -9.019 -19.491 1.00 91.06 268 GLY A CA 1
ATOM 1978 C C . GLY A 1 268 ? 17.656 -9.651 -20.458 1.00 91.06 268 GLY A C 1
ATOM 1979 O O . GLY A 1 268 ? 17.589 -9.234 -21.609 1.00 91.06 268 GLY A O 1
ATOM 1980 N N . GLU A 1 269 ? 16.810 -10.572 -19.995 1.00 91.38 269 GLU A N 1
ATOM 1981 C CA . GLU A 1 269 ? 15.686 -11.101 -20.771 1.00 91.38 269 GLU A CA 1
ATOM 1982 C C . GLU A 1 269 ? 14.609 -10.036 -21.037 1.00 91.38 269 GLU A C 1
ATOM 1984 O O . GLU A 1 269 ? 13.960 -10.057 -22.089 1.00 91.38 269 GLU A O 1
ATOM 1989 N N . LEU A 1 270 ? 14.455 -9.084 -20.108 1.00 94.44 270 LEU A N 1
ATOM 1990 C CA . LEU A 1 270 ? 13.547 -7.947 -20.249 1.00 94.44 270 LEU A CA 1
ATOM 1991 C C . LEU A 1 270 ? 14.161 -6.834 -21.104 1.00 94.44 270 LEU A C 1
ATOM 1993 O O . LEU A 1 270 ? 13.438 -6.168 -21.837 1.00 94.44 270 LEU A O 1
ATOM 1997 N N . ALA A 1 271 ? 15.484 -6.646 -21.031 1.00 91.12 271 ALA A N 1
ATOM 1998 C CA . ALA A 1 271 ? 16.213 -5.559 -21.681 1.00 91.12 271 ALA A CA 1
ATOM 1999 C C . ALA A 1 271 ? 16.219 -5.657 -23.223 1.00 91.12 271 ALA A C 1
ATOM 2001 O O . ALA A 1 271 ? 17.201 -6.051 -23.853 1.00 91.12 271 ALA A O 1
ATOM 2002 N N . ALA A 1 272 ? 15.097 -5.276 -23.827 1.00 88.06 272 ALA A N 1
ATOM 2003 C CA . ALA A 1 272 ? 14.812 -5.337 -25.257 1.00 88.06 272 ALA A CA 1
ATOM 2004 C C . ALA A 1 272 ? 14.328 -3.986 -25.796 1.00 88.06 272 ALA A C 1
ATOM 2006 O O . ALA A 1 272 ? 14.433 -2.972 -25.107 1.00 88.06 272 ALA A O 1
ATOM 2007 N N . ASN A 1 273 ? 13.755 -3.980 -27.005 1.00 91.25 273 ASN A N 1
ATOM 2008 C CA . ASN A 1 273 ? 12.993 -2.834 -27.509 1.00 91.25 273 ASN A CA 1
ATOM 2009 C C . ASN A 1 273 ? 11.924 -2.435 -26.486 1.00 91.25 273 ASN A C 1
ATOM 2011 O O . ASN A 1 273 ? 11.197 -3.303 -26.007 1.00 91.25 273 ASN A O 1
ATOM 2015 N N . ALA A 1 274 ? 11.845 -1.143 -26.177 1.00 93.31 274 ALA A N 1
ATOM 2016 C CA . ALA A 1 274 ? 11.047 -0.591 -25.087 1.00 93.31 274 ALA A CA 1
ATOM 2017 C C . ALA A 1 274 ? 9.571 -1.026 -25.114 1.00 93.31 274 ALA A C 1
ATOM 2019 O O . ALA A 1 274 ? 9.076 -1.502 -24.100 1.00 93.31 274 ALA A O 1
ATOM 2020 N N . HIS A 1 275 ? 8.902 -0.949 -26.268 1.00 94.00 275 HIS A N 1
ATOM 2021 C CA . HIS A 1 275 ? 7.485 -1.331 -26.401 1.00 94.00 275 HIS A CA 1
ATOM 2022 C C . HIS A 1 275 ? 7.192 -2.820 -26.150 1.00 94.00 275 HIS A C 1
ATOM 2024 O O . HIS A 1 275 ? 6.040 -3.190 -26.040 1.00 94.00 275 HIS A O 1
ATOM 2030 N N . LEU A 1 276 ? 8.204 -3.695 -26.094 1.00 94.31 276 LEU A N 1
ATOM 2031 C CA . LEU A 1 276 ? 7.999 -5.129 -25.833 1.00 94.31 276 LEU A CA 1
ATOM 2032 C C . LEU A 1 276 ? 8.115 -5.479 -24.347 1.00 94.31 276 LEU A C 1
ATOM 2034 O O . LEU A 1 276 ? 8.080 -6.657 -23.986 1.00 94.31 276 LEU A O 1
ATOM 2038 N N . TRP A 1 277 ? 8.390 -4.501 -23.482 1.00 95.62 277 TRP A N 1
ATOM 2039 C CA . TRP A 1 277 ? 8.721 -4.779 -22.088 1.00 95.62 277 TRP A CA 1
ATOM 2040 C C . TRP A 1 277 ? 7.531 -5.319 -21.301 1.00 95.62 277 TRP A C 1
ATOM 2042 O O . TRP A 1 277 ? 7.722 -6.180 -20.447 1.00 95.62 277 TRP A O 1
ATOM 2052 N N . ASP A 1 278 ? 6.318 -4.855 -21.577 1.00 92.50 278 ASP A N 1
ATOM 2053 C CA . ASP A 1 278 ? 5.100 -5.336 -20.929 1.00 92.50 278 ASP A CA 1
ATOM 2054 C C . ASP A 1 278 ? 4.729 -6.759 -21.376 1.00 92.50 278 ASP A C 1
ATOM 2056 O O . ASP A 1 278 ? 4.484 -7.613 -20.519 1.00 92.50 278 ASP A O 1
ATOM 2060 N N . GLU A 1 279 ? 4.790 -7.053 -22.679 1.00 92.12 279 GLU A N 1
ATOM 2061 C CA . GLU A 1 279 ? 4.583 -8.402 -23.220 1.00 92.12 279 GLU A CA 1
ATOM 2062 C C . GLU A 1 279 ? 5.615 -9.381 -22.638 1.00 92.12 279 GLU A C 1
ATOM 2064 O O . GLU A 1 279 ? 5.263 -10.428 -22.091 1.00 92.12 279 GLU A O 1
ATOM 2069 N N . ARG A 1 280 ? 6.902 -9.011 -22.653 1.00 93.88 280 ARG A N 1
ATOM 2070 C CA . ARG A 1 280 ? 7.971 -9.852 -22.091 1.00 93.88 280 ARG A CA 1
ATOM 2071 C C . ARG A 1 280 ? 7.859 -10.021 -20.585 1.00 93.88 280 ARG A C 1
ATOM 2073 O O . ARG A 1 280 ? 8.141 -11.104 -20.078 1.00 93.88 280 ARG A O 1
ATOM 2080 N N . ALA A 1 281 ? 7.472 -8.981 -19.852 1.00 93.75 281 ALA A N 1
ATOM 2081 C CA . ALA A 1 281 ? 7.267 -9.085 -18.412 1.00 93.75 281 ALA A CA 1
ATOM 2082 C C . ALA A 1 281 ? 6.223 -10.161 -18.074 1.00 93.75 281 ALA A C 1
ATOM 2084 O O . ALA A 1 281 ? 6.433 -10.924 -17.129 1.00 93.75 281 ALA A O 1
ATOM 2085 N N . ALA A 1 282 ? 5.161 -10.281 -18.880 1.00 91.44 282 ALA A N 1
ATOM 2086 C CA . ALA A 1 282 ? 4.144 -11.317 -18.713 1.00 91.44 282 ALA A CA 1
ATOM 2087 C C . ALA A 1 282 ? 4.695 -12.744 -18.922 1.00 91.44 282 ALA A C 1
ATOM 2089 O O . ALA A 1 282 ? 4.271 -13.675 -18.236 1.00 91.44 282 ALA A O 1
ATOM 2090 N N . GLU A 1 283 ? 5.672 -12.924 -19.815 1.00 93.19 283 GLU A N 1
ATOM 2091 C CA . GLU A 1 283 ? 6.341 -14.214 -20.050 1.00 93.19 283 GLU A CA 1
ATOM 2092 C C . GLU A 1 283 ? 7.377 -14.566 -18.967 1.00 93.19 283 GLU A C 1
ATOM 2094 O O . GLU A 1 283 ? 7.713 -15.735 -18.753 1.00 93.19 283 GLU A O 1
ATOM 2099 N N . LEU A 1 284 ? 7.893 -13.565 -18.251 1.00 93.19 284 LEU A N 1
ATOM 2100 C CA . LEU A 1 284 ? 8.959 -13.717 -17.264 1.00 93.19 284 LEU A CA 1
ATOM 2101 C C . LEU A 1 284 ? 8.423 -13.809 -15.826 1.00 93.19 284 LEU A C 1
ATOM 2103 O O . LEU A 1 284 ? 8.917 -13.143 -14.911 1.00 93.19 284 LEU A O 1
ATOM 2107 N N . SER A 1 285 ? 7.452 -14.701 -15.607 1.00 92.81 285 SER A N 1
ATOM 2108 C CA . SER A 1 285 ? 6.718 -14.838 -14.337 1.00 92.81 285 SER A CA 1
ATOM 2109 C C . SER A 1 285 ? 7.610 -14.968 -13.096 1.00 92.81 285 SER A C 1
ATOM 2111 O O . SER A 1 285 ? 7.249 -14.462 -12.036 1.00 92.81 285 SER A O 1
ATOM 2113 N N . ARG A 1 286 ? 8.802 -15.576 -13.223 1.00 93.94 286 ARG A N 1
ATOM 2114 C CA . ARG A 1 286 ? 9.780 -15.741 -12.128 1.00 93.94 286 ARG A CA 1
ATOM 2115 C C . ARG A 1 286 ? 10.201 -14.424 -11.469 1.00 93.94 286 ARG A C 1
ATOM 2117 O O . ARG A 1 286 ? 10.534 -14.430 -10.290 1.00 93.94 286 ARG A O 1
ATOM 2124 N N . PHE A 1 287 ? 10.188 -13.312 -12.205 1.00 93.81 287 PHE A N 1
ATOM 2125 C CA . PHE A 1 287 ? 10.530 -11.993 -11.664 1.00 93.81 287 PHE A CA 1
ATOM 2126 C C . PHE A 1 287 ? 9.339 -11.316 -10.975 1.00 93.81 287 PHE A C 1
ATOM 2128 O O . PHE A 1 287 ? 9.521 -10.321 -10.282 1.00 93.81 287 PHE A O 1
ATOM 2135 N N . GLY A 1 288 ? 8.119 -11.833 -11.149 1.00 92.81 288 GLY A N 1
ATOM 2136 C CA . GLY A 1 288 ? 6.917 -11.278 -10.532 1.00 92.81 288 GLY A CA 1
ATOM 2137 C C . GLY A 1 288 ? 6.567 -9.860 -10.982 1.00 92.81 288 GLY A C 1
ATOM 2138 O O . GLY A 1 288 ? 5.858 -9.163 -10.260 1.00 92.81 288 GLY A O 1
ATOM 2139 N N . ILE A 1 289 ? 7.074 -9.426 -12.140 1.00 95.50 289 ILE A N 1
ATOM 2140 C CA . ILE A 1 289 ? 6.773 -8.111 -12.709 1.00 95.50 289 ILE A CA 1
ATOM 2141 C C . ILE A 1 289 ? 5.289 -8.066 -13.059 1.00 95.50 289 ILE A C 1
ATOM 2143 O O . ILE A 1 289 ? 4.758 -8.997 -13.665 1.00 95.50 289 ILE A O 1
ATOM 2147 N N . ARG A 1 290 ? 4.617 -6.984 -12.673 1.00 93.25 290 ARG A N 1
ATOM 2148 C CA . ARG A 1 290 ? 3.202 -6.767 -12.983 1.00 93.25 290 ARG A CA 1
ATOM 2149 C C . ARG A 1 290 ? 3.044 -5.550 -13.870 1.00 93.25 290 ARG A C 1
ATOM 2151 O O . ARG A 1 290 ? 3.671 -4.528 -13.618 1.00 93.25 290 ARG A O 1
ATOM 2158 N N . THR A 1 291 ? 2.157 -5.647 -14.846 1.00 94.25 291 THR A N 1
ATOM 2159 C CA . THR A 1 291 ? 1.736 -4.506 -15.659 1.00 94.25 291 THR A CA 1
ATOM 2160 C C . THR A 1 291 ? 0.500 -3.865 -15.034 1.00 94.25 291 THR A C 1
ATOM 2162 O O . THR A 1 291 ? -0.390 -4.561 -14.539 1.00 94.25 291 THR A O 1
ATOM 2165 N N . SER A 1 292 ? 0.460 -2.538 -15.027 1.00 93.06 292 SER A N 1
ATOM 2166 C CA . SER A 1 292 ? -0.598 -1.718 -14.442 1.00 93.06 292 SER A CA 1
ATOM 2167 C C . SER A 1 292 ? -0.830 -0.471 -15.293 1.00 93.06 292 SER A C 1
ATOM 2169 O O . SER A 1 292 ? 0.082 -0.005 -15.973 1.00 93.06 292 SER A O 1
ATOM 2171 N N . ASP A 1 293 ? -2.029 0.100 -15.204 1.00 93.00 293 ASP A N 1
ATOM 2172 C CA . ASP A 1 293 ? -2.357 1.408 -15.788 1.00 93.00 293 ASP A CA 1
ATOM 2173 C C . ASP A 1 293 ? -2.249 2.547 -14.753 1.00 93.00 293 ASP A C 1
ATOM 2175 O O . ASP A 1 293 ? -2.404 3.722 -15.077 1.00 93.00 293 ASP A O 1
ATOM 2179 N N . THR A 1 294 ? -1.969 2.206 -13.492 1.00 92.88 294 THR A N 1
ATOM 2180 C CA . THR A 1 294 ? -1.755 3.170 -12.409 1.00 92.88 294 THR A CA 1
ATOM 2181 C C . THR A 1 294 ? -0.257 3.450 -12.251 1.00 92.88 294 THR A C 1
ATOM 2183 O O . THR A 1 294 ? 0.527 2.504 -12.172 1.00 92.88 294 THR A O 1
ATOM 2186 N N . PRO A 1 295 ? 0.175 4.717 -12.167 1.00 95.00 295 PRO A N 1
ATOM 2187 C CA . PRO A 1 295 ? 1.572 5.051 -11.919 1.00 95.00 295 PRO A CA 1
ATOM 2188 C C . PRO A 1 295 ? 1.943 4.845 -10.447 1.00 95.00 295 PRO A C 1
ATOM 2190 O O . PRO A 1 295 ? 1.225 5.279 -9.547 1.00 95.00 295 PRO A O 1
ATOM 2193 N N . LEU A 1 296 ? 3.117 4.262 -10.202 1.00 96.12 296 LEU A N 1
ATOM 2194 C CA . LEU A 1 296 ? 3.745 4.206 -8.878 1.00 96.12 296 LEU A CA 1
ATOM 2195 C C . LEU A 1 296 ? 5.206 4.648 -8.949 1.00 96.12 296 LEU A C 1
ATOM 2197 O O . LEU A 1 296 ? 5.883 4.450 -9.959 1.00 96.12 296 LEU A O 1
ATOM 2201 N N . ALA A 1 297 ? 5.717 5.224 -7.863 1.00 96.56 297 ALA A N 1
ATOM 2202 C CA . ALA A 1 297 ? 7.126 5.593 -7.780 1.00 96.56 297 ALA A CA 1
ATOM 2203 C C . ALA A 1 297 ? 8.019 4.347 -7.924 1.00 96.56 297 ALA A C 1
ATOM 2205 O O . ALA A 1 297 ? 7.764 3.306 -7.322 1.00 96.56 297 ALA A O 1
ATOM 2206 N N . GLY A 1 298 ? 9.073 4.441 -8.728 1.00 96.62 298 GLY A N 1
ATOM 2207 C CA . GLY A 1 298 ? 9.945 3.319 -9.072 1.00 96.62 298 GLY A CA 1
ATOM 2208 C C . GLY A 1 298 ? 9.326 2.297 -10.034 1.00 96.62 298 GLY A C 1
ATOM 2209 O O . GLY A 1 298 ? 9.895 1.223 -10.213 1.00 96.62 298 GLY A O 1
ATOM 2210 N N . SER A 1 299 ? 8.162 2.566 -10.628 1.00 97.94 299 SER A N 1
ATOM 2211 C CA . SER A 1 299 ? 7.688 1.786 -11.779 1.00 97.94 299 SER A CA 1
ATOM 2212 C C . SER A 1 299 ? 8.385 2.238 -13.064 1.00 97.94 299 SER A C 1
ATOM 2214 O O . SER A 1 299 ? 8.906 3.356 -13.142 1.00 97.94 299 SER A O 1
ATOM 2216 N N . ILE A 1 300 ? 8.408 1.366 -14.071 1.00 98.25 300 ILE A N 1
ATOM 2217 C CA . ILE A 1 300 ? 8.879 1.723 -15.413 1.00 98.25 300 ILE A CA 1
ATOM 2218 C C . ILE A 1 300 ? 7.670 2.069 -16.269 1.00 98.25 300 ILE A C 1
ATOM 2220 O O . ILE A 1 300 ? 6.808 1.222 -16.484 1.00 98.25 300 ILE A O 1
ATOM 2224 N N . LEU A 1 301 ? 7.618 3.305 -16.754 1.00 98.50 301 LEU A N 1
ATOM 2225 C CA . LEU A 1 301 ? 6.688 3.721 -17.793 1.00 98.50 301 LEU A CA 1
ATOM 2226 C C . LEU A 1 301 ? 7.133 3.099 -19.118 1.00 98.50 301 LEU A C 1
ATOM 2228 O O . LEU A 1 301 ? 8.281 3.284 -19.512 1.00 98.50 301 LEU A O 1
ATOM 2232 N N . VAL A 1 302 ? 6.230 2.400 -19.792 1.00 98.00 302 VAL A N 1
ATOM 2233 C CA . VAL A 1 302 ? 6.405 1.805 -21.118 1.00 98.00 302 VAL A CA 1
ATOM 2234 C C . VAL A 1 302 ? 5.430 2.485 -22.072 1.00 98.00 302 VAL A C 1
ATOM 2236 O O . VAL A 1 302 ? 4.236 2.582 -21.780 1.00 98.00 302 VAL A O 1
ATOM 2239 N N . LEU A 1 303 ? 5.956 2.976 -23.192 1.00 97.88 303 LEU A N 1
ATOM 2240 C CA . LEU A 1 303 ? 5.204 3.650 -24.243 1.00 97.88 303 LEU A CA 1
ATOM 2241 C C . LEU A 1 303 ? 5.316 2.870 -25.552 1.00 97.88 303 LEU A C 1
ATOM 2243 O O . LEU A 1 303 ? 6.422 2.535 -25.994 1.00 97.88 303 LEU A O 1
ATOM 2247 N N . GLU A 1 304 ? 4.163 2.636 -26.171 1.00 95.69 304 GLU A N 1
ATOM 2248 C CA . GLU A 1 304 ? 4.041 1.958 -27.462 1.00 95.69 304 GLU A CA 1
ATOM 2249 C C . GLU A 1 304 ? 4.671 2.744 -28.615 1.00 95.69 304 GLU A C 1
ATOM 2251 O O . GLU A 1 304 ? 4.860 3.957 -28.545 1.00 95.69 304 GLU A O 1
ATOM 2256 N N . THR A 1 305 ? 4.966 2.051 -29.716 1.00 95.94 305 THR A N 1
ATOM 2257 C CA . THR A 1 305 ? 5.594 2.651 -30.913 1.00 95.94 305 THR A CA 1
ATOM 2258 C C . THR A 1 305 ? 4.762 3.748 -31.585 1.00 95.94 305 THR A C 1
ATOM 2260 O O . THR A 1 305 ? 5.310 4.610 -32.264 1.00 95.94 305 THR A O 1
ATOM 2263 N N . ASP A 1 306 ? 3.443 3.751 -31.405 1.00 94.25 306 ASP A N 1
ATOM 2264 C CA . ASP A 1 306 ? 2.536 4.758 -31.963 1.00 94.25 306 ASP A CA 1
ATOM 2265 C C . ASP A 1 306 ? 2.189 5.883 -30.971 1.00 94.25 306 ASP A C 1
ATOM 2267 O O . ASP A 1 306 ? 1.370 6.757 -31.279 1.00 94.25 306 ASP A O 1
ATOM 2271 N N . HIS A 1 307 ? 2.824 5.894 -29.796 1.00 97.12 307 HIS A N 1
ATOM 2272 C CA . HIS A 1 307 ? 2.670 6.952 -28.809 1.00 97.12 307 HIS A CA 1
ATOM 2273 C C . HIS A 1 307 ? 3.450 8.224 -29.222 1.00 97.12 307 HIS A C 1
ATOM 2275 O O . HIS A 1 307 ? 4.617 8.129 -29.603 1.00 97.12 307 HIS A O 1
ATOM 2281 N N . PRO A 1 308 ? 2.890 9.447 -29.084 1.00 95.38 308 PRO A N 1
ATOM 2282 C CA . PRO A 1 308 ? 3.507 10.684 -29.596 1.00 95.38 308 PRO A CA 1
ATOM 2283 C C . PRO A 1 308 ? 4.895 11.032 -29.037 1.00 95.38 308 PRO A C 1
ATOM 2285 O O . PRO A 1 308 ? 5.647 11.772 -29.668 1.00 95.38 308 PRO A O 1
ATOM 2288 N N . TYR A 1 309 ? 5.208 10.549 -27.834 1.00 96.31 309 TYR A N 1
ATOM 2289 C CA . TYR A 1 309 ? 6.496 10.764 -27.165 1.00 96.31 309 TYR A CA 1
ATOM 2290 C C . TYR A 1 309 ? 7.491 9.604 -27.360 1.00 96.31 309 TYR A C 1
ATOM 2292 O O . TYR A 1 309 ? 8.592 9.640 -26.818 1.00 96.31 309 TYR A O 1
ATOM 2300 N N . ALA A 1 310 ? 7.105 8.559 -28.092 1.00 96.38 310 ALA A N 1
ATOM 2301 C CA . ALA A 1 310 ? 7.917 7.366 -28.278 1.00 96.38 310 ALA A CA 1
ATOM 2302 C C . ALA A 1 310 ? 8.601 7.326 -29.651 1.00 96.38 310 ALA A C 1
ATOM 2304 O O . ALA A 1 310 ? 8.220 8.037 -30.582 1.00 96.38 310 ALA A O 1
ATOM 2305 N N . ASP A 1 311 ? 9.628 6.485 -29.770 1.00 95.56 311 ASP A N 1
ATOM 2306 C CA . ASP A 1 311 ? 10.222 6.148 -31.063 1.00 95.56 311 ASP A CA 1
ATOM 2307 C C . ASP A 1 311 ? 9.278 5.242 -31.872 1.00 95.56 311 ASP A C 1
ATOM 2309 O O . ASP A 1 311 ? 8.709 4.288 -31.333 1.00 95.56 311 ASP A O 1
ATOM 2313 N N . ASP A 1 312 ? 9.169 5.508 -33.177 1.00 94.44 312 ASP A N 1
ATOM 2314 C CA . ASP A 1 312 ? 8.216 4.864 -34.091 1.00 94.44 312 ASP A CA 1
ATOM 2315 C C . ASP A 1 312 ? 8.490 3.373 -34.353 1.00 94.44 312 ASP A C 1
ATOM 2317 O O . ASP A 1 312 ? 7.665 2.679 -34.952 1.00 94.44 312 ASP A O 1
ATOM 2321 N N . ARG A 1 313 ? 9.648 2.859 -33.926 1.00 93.44 313 ARG A N 1
ATOM 2322 C CA . ARG A 1 313 ? 10.054 1.455 -34.098 1.00 93.44 313 ARG A CA 1
ATOM 2323 C C . ARG A 1 313 ? 10.337 0.756 -32.786 1.00 93.44 313 ARG A C 1
ATOM 2325 O O . ARG A 1 313 ? 10.117 -0.450 -32.677 1.00 93.44 313 ARG A O 1
ATOM 2332 N N . TYR A 1 314 ? 10.900 1.476 -31.825 1.00 94.50 314 TYR A N 1
ATOM 2333 C CA . TYR A 1 314 ? 11.400 0.880 -30.594 1.00 94.50 314 TYR A CA 1
ATOM 2334 C C . TYR A 1 314 ? 10.501 1.148 -29.389 1.00 94.50 314 TYR A C 1
ATOM 2336 O O . TYR A 1 314 ? 10.576 0.371 -28.436 1.00 94.50 314 TYR A O 1
ATOM 2344 N N . GLY A 1 315 ? 9.607 2.139 -29.442 1.00 96.50 315 GLY A N 1
ATOM 2345 C CA . GLY A 1 315 ? 8.837 2.598 -28.287 1.00 96.50 315 GLY A CA 1
ATOM 2346 C C . GLY A 1 315 ? 9.684 3.473 -27.363 1.00 96.50 315 GLY A C 1
ATOM 2347 O O . GLY A 1 315 ? 10.743 3.966 -27.756 1.00 96.50 315 GLY A O 1
ATOM 2348 N N . HIS A 1 316 ? 9.250 3.653 -26.115 1.00 98.06 316 HIS A N 1
ATOM 2349 C CA . HIS A 1 316 ? 10.044 4.372 -25.109 1.00 98.06 316 HIS A CA 1
ATOM 2350 C C . HIS A 1 316 ? 9.835 3.824 -23.703 1.00 98.06 316 HIS A C 1
ATOM 2352 O O . HIS A 1 316 ? 8.745 3.369 -23.369 1.00 98.06 316 HIS A O 1
ATOM 2358 N N . VAL A 1 317 ? 10.882 3.877 -22.879 1.00 98.19 317 VAL A N 1
ATOM 2359 C CA . VAL A 1 317 ? 10.781 3.598 -21.443 1.00 98.19 317 VAL A CA 1
ATOM 2360 C C . VAL A 1 317 ? 11.305 4.760 -20.620 1.00 98.19 317 VAL A C 1
ATOM 2362 O O . VAL A 1 317 ? 12.312 5.375 -20.964 1.00 98.19 317 VAL A O 1
ATOM 2365 N N . ALA A 1 318 ? 10.654 5.031 -19.498 1.00 98.50 318 ALA A N 1
ATOM 2366 C CA . ALA A 1 318 ? 11.090 6.041 -18.545 1.00 98.50 318 ALA A CA 1
ATOM 2367 C C . ALA A 1 318 ? 10.932 5.534 -17.110 1.00 98.50 318 ALA A C 1
ATOM 2369 O O . ALA A 1 318 ? 10.073 4.700 -16.819 1.00 98.50 318 ALA A O 1
ATOM 2370 N N . LEU A 1 319 ? 11.759 6.037 -16.198 1.00 98.50 319 LEU A N 1
ATOM 2371 C CA . LEU A 1 319 ? 11.629 5.739 -14.776 1.00 98.50 319 LEU A CA 1
ATOM 2372 C C . LEU A 1 319 ? 10.642 6.721 -14.145 1.00 98.50 319 LEU A C 1
ATOM 2374 O O . LEU A 1 319 ? 10.826 7.930 -14.259 1.00 98.50 319 LEU A O 1
ATOM 2378 N N . VAL A 1 320 ? 9.621 6.218 -13.451 1.00 98.56 320 VAL A N 1
ATOM 2379 C CA . VAL A 1 320 ? 8.749 7.059 -12.623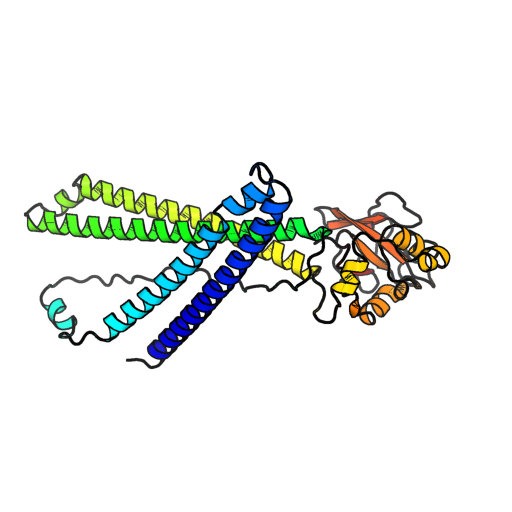 1.00 98.56 320 VAL A CA 1
ATOM 2380 C C . VAL A 1 320 ? 9.474 7.371 -11.317 1.00 98.56 320 VAL A C 1
ATOM 2382 O O . VAL A 1 320 ? 9.650 6.497 -10.473 1.00 98.56 320 VAL A O 1
ATOM 2385 N N . GLU A 1 321 ? 9.887 8.618 -11.125 1.00 97.81 321 GLU A N 1
ATOM 2386 C CA . GLU A 1 321 ? 10.601 9.052 -9.918 1.00 97.81 321 GLU A CA 1
ATOM 2387 C C . GLU A 1 321 ? 9.639 9.199 -8.736 1.00 97.81 321 GLU A C 1
ATOM 2389 O O . GLU A 1 321 ? 9.893 8.707 -7.634 1.00 97.81 321 GLU A O 1
ATOM 2394 N N . TYR A 1 322 ? 8.505 9.862 -8.976 1.00 97.44 322 TYR A N 1
ATOM 2395 C CA . TYR A 1 322 ? 7.433 10.032 -8.003 1.00 97.44 322 TYR A CA 1
ATOM 2396 C C . TYR A 1 322 ? 6.107 10.396 -8.680 1.00 97.44 322 TYR A C 1
ATOM 2398 O O . TYR A 1 322 ? 6.061 10.839 -9.828 1.00 97.44 322 TYR A O 1
ATOM 2406 N N . VAL A 1 323 ? 5.021 10.226 -7.927 1.00 96.06 323 VAL A N 1
ATOM 2407 C CA . VAL A 1 323 ? 3.687 10.725 -8.267 1.00 96.06 323 VAL A CA 1
ATOM 2408 C C . VAL A 1 323 ? 3.317 11.753 -7.206 1.00 96.06 323 VAL A C 1
ATOM 2410 O O . VAL A 1 323 ? 3.433 11.473 -6.011 1.00 96.06 323 VAL A O 1
ATOM 2413 N N . ASP A 1 324 ? 2.957 12.964 -7.621 1.00 94.50 324 ASP A N 1
ATOM 2414 C CA . ASP A 1 324 ? 2.578 14.018 -6.682 1.00 94.50 324 ASP A CA 1
ATOM 2415 C C . ASP A 1 324 ? 1.140 13.842 -6.159 1.00 94.50 324 ASP A C 1
ATOM 2417 O O . ASP A 1 324 ? 0.365 13.014 -6.639 1.00 94.50 324 ASP A O 1
ATOM 2421 N N . SER A 1 325 ? 0.764 14.628 -5.147 1.00 91.75 325 SER A N 1
ATOM 2422 C CA . SER A 1 325 ? -0.561 14.541 -4.519 1.00 91.75 325 SER A CA 1
ATOM 2423 C C . SER A 1 325 ? -1.720 14.944 -5.437 1.00 91.75 325 SER A C 1
ATOM 2425 O O . SER A 1 325 ? -2.868 14.641 -5.119 1.00 91.75 325 SER A O 1
ATOM 2427 N N . ALA A 1 326 ? -1.442 15.618 -6.556 1.00 92.56 326 ALA A N 1
ATOM 2428 C CA . ALA A 1 326 ? -2.430 15.942 -7.579 1.00 92.56 326 ALA A CA 1
ATOM 2429 C C . ALA A 1 326 ? -2.549 14.837 -8.649 1.00 92.56 326 ALA A C 1
ATOM 2431 O O . ALA A 1 326 ? -3.352 14.975 -9.571 1.00 92.56 326 ALA A O 1
ATOM 2432 N N . GLY A 1 327 ? -1.776 13.751 -8.534 1.00 91.88 327 GLY A N 1
ATOM 2433 C CA . GLY A 1 327 ? -1.721 12.662 -9.509 1.00 91.88 327 GLY A CA 1
ATOM 2434 C C . GLY A 1 327 ? -0.768 12.924 -10.678 1.00 91.88 327 GLY A C 1
ATOM 2435 O O . GLY A 1 327 ? -0.770 12.168 -11.647 1.00 91.88 327 GLY A O 1
ATOM 2436 N N . GLY A 1 328 ? 0.048 13.979 -10.614 1.00 95.94 328 GLY A N 1
ATOM 2437 C CA . GLY A 1 328 ? 1.058 14.276 -11.622 1.00 95.94 328 GLY A CA 1
ATOM 2438 C C . GLY A 1 328 ? 2.187 13.248 -11.593 1.00 95.94 328 GLY A C 1
ATOM 2439 O O . GLY A 1 328 ? 2.790 13.005 -10.547 1.00 95.94 328 GLY A O 1
ATOM 2440 N N . VAL A 1 329 ? 2.487 12.656 -12.750 1.00 98.00 329 VAL A N 1
ATOM 2441 C CA . VAL A 1 329 ? 3.551 11.653 -12.904 1.00 98.00 329 VAL A CA 1
ATOM 2442 C C . VAL A 1 329 ? 4.847 12.346 -13.297 1.00 98.00 329 VAL A C 1
ATOM 2444 O O . VAL A 1 329 ? 4.904 13.015 -14.331 1.00 98.00 329 VAL A O 1
ATOM 2447 N N . TRP A 1 330 ? 5.888 12.177 -12.485 1.00 98.50 330 TRP A N 1
ATOM 2448 C CA . TRP A 1 330 ? 7.210 12.742 -12.735 1.00 98.50 330 TRP A CA 1
ATOM 2449 C C . TRP A 1 330 ? 8.171 11.641 -13.154 1.00 98.50 330 TRP A C 1
ATOM 2451 O O . TRP A 1 330 ? 8.358 10.662 -12.428 1.00 98.50 330 TRP A O 1
ATOM 2461 N N . ILE A 1 331 ? 8.765 11.806 -14.333 1.00 98.62 331 ILE A N 1
ATOM 2462 C CA . ILE A 1 331 ? 9.605 10.793 -14.965 1.00 98.62 331 ILE A CA 1
ATOM 2463 C C . ILE A 1 331 ? 11.010 11.312 -15.251 1.00 98.62 331 ILE A C 1
ATOM 2465 O O . ILE A 1 331 ? 11.229 12.518 -15.383 1.00 98.62 331 ILE A O 1
ATOM 2469 N N . THR A 1 332 ? 11.946 10.381 -15.387 1.00 98.62 332 THR A N 1
ATOM 2470 C CA . THR A 1 332 ? 13.273 10.612 -15.958 1.00 98.62 332 THR A CA 1
ATOM 2471 C C . THR A 1 332 ? 13.553 9.631 -17.092 1.00 98.62 332 THR A C 1
ATOM 2473 O O . THR A 1 332 ? 13.113 8.479 -17.071 1.00 98.62 332 THR A O 1
ATOM 2476 N N . ASP A 1 333 ? 14.302 10.088 -18.095 1.00 97.75 333 ASP A N 1
ATOM 2477 C CA . ASP A 1 333 ? 14.738 9.270 -19.228 1.00 97.75 333 ASP A CA 1
ATOM 2478 C C . ASP A 1 333 ? 16.078 9.757 -19.813 1.00 97.75 333 ASP A C 1
ATOM 2480 O O . ASP A 1 333 ? 16.744 10.644 -19.270 1.00 97.75 333 ASP A O 1
ATOM 2484 N N . ASN A 1 334 ? 16.494 9.170 -20.938 1.00 96.44 334 ASN A N 1
ATOM 2485 C CA . ASN A 1 334 ? 17.751 9.500 -21.614 1.00 96.44 334 ASN A CA 1
ATOM 2486 C C . ASN A 1 334 ? 17.840 10.950 -22.117 1.00 96.44 334 ASN A C 1
ATOM 2488 O O . ASN A 1 334 ? 18.949 11.439 -22.332 1.00 96.44 334 ASN A O 1
ATOM 2492 N N . THR A 1 335 ? 16.711 11.630 -22.305 1.00 96.00 335 THR A N 1
ATOM 2493 C CA . THR A 1 335 ? 16.637 13.034 -22.733 1.00 96.00 335 THR A CA 1
ATOM 2494 C C . THR A 1 335 ? 16.405 13.992 -21.562 1.00 96.00 335 THR A C 1
ATOM 2496 O O . THR A 1 335 ? 16.854 15.138 -21.609 1.00 96.00 335 THR A O 1
ATOM 2499 N N . HIS A 1 336 ? 15.804 13.507 -20.474 1.00 96.75 336 HIS A N 1
ATOM 2500 C CA . HIS A 1 336 ? 15.489 14.257 -19.263 1.00 96.75 336 HIS A CA 1
ATOM 2501 C C . HIS A 1 336 ? 16.119 13.594 -18.036 1.00 96.75 336 HIS A C 1
ATOM 2503 O O . HIS A 1 336 ? 15.505 12.800 -17.325 1.00 96.75 336 HIS A O 1
ATOM 2509 N N . ALA A 1 337 ? 17.370 13.964 -17.749 1.00 94.00 337 ALA A N 1
ATOM 2510 C CA . ALA A 1 337 ? 18.098 13.433 -16.596 1.00 94.00 337 ALA A CA 1
ATOM 2511 C C . ALA A 1 337 ? 17.594 13.959 -15.236 1.00 94.00 337 ALA A C 1
ATOM 2513 O O . ALA A 1 337 ? 18.007 13.441 -14.201 1.00 94.00 337 ALA A O 1
ATOM 2514 N N . GLN A 1 338 ? 16.761 15.002 -15.241 1.00 97.00 338 GLN A N 1
ATOM 2515 C CA . GLN A 1 338 ? 16.091 15.557 -14.066 1.00 97.00 338 GLN A CA 1
ATOM 2516 C C . GLN A 1 338 ? 14.584 15.302 -14.178 1.00 97.00 338 GLN A C 1
ATOM 2518 O O . GLN A 1 338 ? 14.080 15.333 -15.304 1.00 97.00 338 GLN A O 1
ATOM 2523 N N . PRO A 1 339 ? 13.871 15.087 -13.054 1.00 97.88 339 PRO A N 1
ATOM 2524 C CA . PRO A 1 339 ? 12.446 14.787 -13.085 1.00 97.88 339 PRO A CA 1
ATOM 2525 C C . PRO A 1 339 ? 11.647 15.850 -13.842 1.00 97.88 339 PRO A C 1
ATOM 2527 O O . PRO A 1 339 ? 11.725 17.042 -13.533 1.00 97.88 339 PRO A O 1
ATOM 2530 N N . VAL A 1 340 ? 10.850 15.404 -14.808 1.00 98.12 340 VAL A N 1
ATOM 2531 C CA . VAL A 1 340 ? 9.936 16.235 -15.597 1.00 98.12 340 VAL A CA 1
ATOM 2532 C C . VAL A 1 340 ? 8.534 15.637 -15.552 1.00 98.12 340 VAL A C 1
ATOM 2534 O O . VAL A 1 340 ? 8.362 14.419 -15.490 1.00 98.12 340 VAL A O 1
ATOM 2537 N N . ARG A 1 341 ? 7.511 16.494 -15.543 1.00 97.81 341 ARG A N 1
ATOM 2538 C CA . ARG A 1 341 ? 6.118 16.045 -15.478 1.00 97.81 341 ARG A CA 1
ATOM 2539 C C . ARG A 1 341 ? 5.693 15.492 -16.840 1.00 97.81 341 ARG A C 1
ATOM 2541 O O . ARG A 1 341 ? 5.844 16.170 -17.856 1.00 97.81 341 ARG A O 1
ATOM 2548 N N . PHE A 1 342 ? 5.179 14.267 -16.872 1.00 97.94 342 PHE A N 1
ATOM 2549 C CA . PHE A 1 342 ? 4.917 13.533 -18.115 1.00 97.94 342 PHE A CA 1
ATOM 2550 C C . PHE A 1 342 ? 3.916 14.251 -19.037 1.00 97.94 342 PHE A C 1
ATOM 2552 O O . PHE A 1 342 ? 4.120 14.331 -20.246 1.00 97.94 342 PHE A O 1
ATOM 2559 N N . ASP A 1 343 ? 2.899 14.885 -18.460 1.00 97.00 343 ASP A N 1
ATOM 2560 C CA . ASP A 1 343 ? 1.892 15.673 -19.184 1.00 97.00 343 ASP A CA 1
ATOM 2561 C C . ASP A 1 343 ? 2.421 16.986 -19.804 1.00 97.00 343 ASP A C 1
ATOM 2563 O O . ASP A 1 343 ? 1.705 17.657 -20.544 1.00 97.00 343 ASP A O 1
ATOM 2567 N N . THR A 1 344 ? 3.667 17.378 -19.515 1.00 97.12 344 THR A N 1
ATOM 2568 C CA . THR A 1 344 ? 4.335 18.497 -20.204 1.00 97.12 344 THR A CA 1
ATOM 2569 C C . THR A 1 344 ? 5.045 18.055 -21.480 1.00 97.12 344 THR A C 1
ATOM 2571 O O . THR A 1 344 ? 5.374 18.893 -22.317 1.00 97.12 344 THR A O 1
ATOM 2574 N N . LEU A 1 345 ? 5.262 16.747 -21.633 1.00 96.75 345 LEU A N 1
ATOM 2575 C CA . LEU A 1 345 ? 5.935 16.136 -22.777 1.00 96.75 345 LEU A CA 1
ATOM 2576 C C . LEU A 1 345 ? 4.935 15.643 -23.828 1.00 96.75 345 LEU A C 1
ATOM 2578 O O . LEU A 1 345 ? 5.241 15.627 -25.018 1.00 96.75 345 LEU A O 1
ATOM 2582 N N . THR A 1 346 ? 3.736 15.251 -23.395 1.00 96.56 346 THR A N 1
ATOM 2583 C CA . THR A 1 346 ? 2.680 14.693 -24.245 1.00 96.56 346 THR A CA 1
ATOM 2584 C C . THR A 1 346 ? 1.300 14.988 -23.664 1.00 96.56 346 THR A C 1
ATOM 2586 O O . THR A 1 346 ? 1.132 15.110 -22.454 1.00 96.56 346 THR A O 1
ATOM 2589 N N . SER A 1 347 ? 0.288 15.075 -24.530 1.00 95.12 347 SER A N 1
ATOM 2590 C CA . SER A 1 347 ? -1.119 15.133 -24.114 1.00 95.12 347 SER A CA 1
ATOM 2591 C C . SER A 1 347 ? -1.724 13.754 -23.833 1.00 95.12 347 SER A C 1
ATOM 2593 O O . SER A 1 347 ? -2.789 13.666 -23.229 1.00 95.12 347 SER A O 1
ATOM 2595 N N . GLU A 1 348 ? -1.086 12.686 -24.313 1.00 95.69 348 GLU A N 1
ATOM 2596 C CA . GLU A 1 348 ? -1.504 11.301 -24.097 1.00 95.69 348 GLU A CA 1
ATOM 2597 C C . GLU A 1 348 ? -0.738 10.741 -22.895 1.00 95.69 348 GLU A C 1
ATOM 2599 O O . GLU A 1 348 ? 0.457 10.491 -22.982 1.00 95.69 348 GLU A O 1
ATOM 2604 N N . THR A 1 349 ? -1.402 10.631 -21.743 1.00 94.75 349 THR A N 1
ATOM 2605 C CA . THR A 1 349 ? -0.763 10.250 -20.466 1.00 94.75 349 THR A CA 1
ATOM 2606 C C . THR A 1 349 ? -1.354 8.995 -19.830 1.00 94.75 349 THR A C 1
ATOM 2608 O O . THR A 1 349 ? -0.959 8.609 -18.734 1.00 94.75 349 THR A O 1
ATOM 2611 N N . SER A 1 350 ? -2.319 8.367 -20.499 1.00 93.69 350 SER A N 1
ATOM 2612 C CA . SER A 1 350 ? -2.998 7.145 -20.067 1.00 93.69 350 SER A CA 1
ATOM 2613 C C . SER A 1 350 ? -3.631 6.449 -21.274 1.00 93.69 350 SER A C 1
ATOM 2615 O O . SER A 1 350 ? -3.788 7.067 -22.329 1.00 93.69 350 SER A O 1
ATOM 2617 N N . GLY A 1 351 ? -4.021 5.185 -21.108 1.00 92.56 351 GLY A N 1
ATOM 2618 C CA . GLY A 1 351 ? -4.685 4.386 -22.138 1.00 92.56 351 GLY A CA 1
ATOM 2619 C C . GLY A 1 351 ? -3.882 3.148 -22.520 1.00 92.56 351 GLY A C 1
ATOM 2620 O O . GLY A 1 351 ? -2.946 2.749 -21.830 1.00 92.56 351 GLY A O 1
ATOM 2621 N N . ASP A 1 352 ? -4.247 2.526 -23.637 1.00 91.31 352 ASP A N 1
ATOM 2622 C CA . ASP A 1 352 ? -3.645 1.253 -24.054 1.00 91.31 352 ASP A CA 1
ATOM 2623 C C . ASP A 1 352 ? -2.164 1.381 -24.426 1.00 91.31 352 ASP A C 1
ATOM 2625 O O . ASP A 1 352 ? -1.425 0.414 -24.297 1.00 91.31 352 ASP A O 1
ATOM 2629 N N . ARG A 1 353 ? -1.718 2.585 -24.800 1.00 94.62 353 ARG A N 1
ATOM 2630 C CA . ARG A 1 353 ? -0.335 2.879 -25.206 1.00 94.62 353 ARG A CA 1
ATOM 2631 C C . ARG A 1 353 ? 0.605 3.267 -24.070 1.00 94.62 353 ARG A C 1
ATOM 2633 O O . ARG A 1 353 ? 1.764 3.592 -24.321 1.00 94.62 353 ARG A O 1
ATOM 2640 N N . VAL A 1 354 ? 0.086 3.323 -22.846 1.00 96.81 354 VAL A N 1
ATOM 2641 C CA . VAL A 1 354 ? 0.793 3.821 -21.667 1.00 96.81 354 VAL A CA 1
ATOM 2642 C C . VAL A 1 354 ? 0.655 2.783 -20.566 1.00 96.81 354 VAL A C 1
ATOM 2644 O O . VAL A 1 354 ? -0.420 2.633 -19.990 1.00 96.81 354 VAL A O 1
ATOM 2647 N N . LYS A 1 355 ? 1.743 2.069 -20.271 1.00 97.00 355 LYS A N 1
ATOM 2648 C CA . LYS A 1 355 ? 1.769 0.997 -19.269 1.00 97.00 355 LYS A CA 1
ATOM 2649 C C . LYS A 1 355 ? 2.823 1.257 -18.204 1.00 97.00 355 LYS A C 1
ATOM 2651 O O . LYS A 1 355 ? 3.854 1.864 -18.471 1.00 97.00 355 LYS A O 1
ATOM 2656 N N . TYR A 1 356 ? 2.581 0.760 -16.997 1.00 97.69 356 TYR A N 1
ATOM 2657 C CA . TYR A 1 356 ? 3.521 0.821 -15.882 1.00 97.69 356 TYR A CA 1
ATOM 2658 C C . TYR A 1 356 ? 3.914 -0.585 -15.456 1.00 97.69 356 TYR A C 1
ATOM 2660 O O . TYR A 1 356 ? 3.064 -1.393 -15.080 1.00 97.69 356 TYR A O 1
ATOM 2668 N N . LEU A 1 357 ? 5.212 -0.870 -15.476 1.00 97.56 357 LEU A N 1
ATOM 2669 C CA . LEU A 1 357 ? 5.760 -2.113 -14.951 1.00 97.56 357 LEU A CA 1
ATOM 2670 C C . LEU A 1 357 ? 6.157 -1.928 -13.497 1.00 97.56 357 LEU A C 1
ATOM 2672 O O . LEU A 1 357 ? 7.039 -1.133 -13.164 1.00 97.56 357 LEU A O 1
ATOM 2676 N N . TYR A 1 358 ? 5.504 -2.691 -12.632 1.00 96.75 358 TYR A N 1
ATOM 2677 C CA . TYR A 1 358 ? 5.832 -2.793 -11.224 1.00 96.75 358 TYR A CA 1
ATOM 2678 C C . TYR A 1 358 ? 6.881 -3.878 -11.048 1.00 96.75 358 TYR A C 1
ATOM 2680 O O . TYR A 1 358 ? 6.622 -5.062 -11.262 1.00 96.75 358 TYR A O 1
ATOM 2688 N N . LEU A 1 359 ? 8.071 -3.452 -10.649 1.00 96.00 359 LEU A N 1
ATOM 26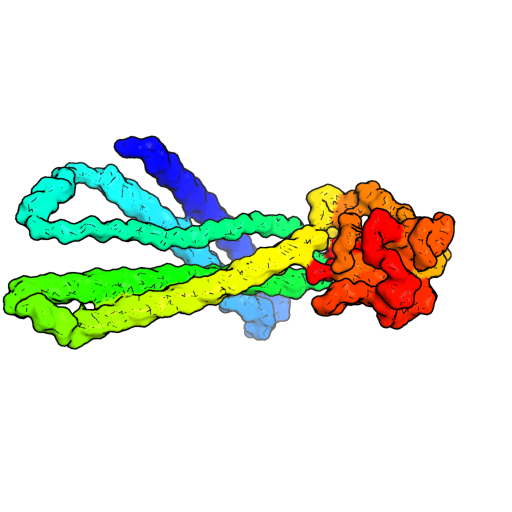89 C CA . LEU A 1 359 ? 9.205 -4.305 -10.344 1.00 96.00 359 LEU A CA 1
ATOM 2690 C C . LEU A 1 359 ? 9.190 -4.574 -8.834 1.00 96.00 359 LEU A C 1
ATOM 2692 O O . LEU A 1 359 ? 9.443 -3.640 -8.069 1.00 96.00 359 LEU A O 1
ATOM 2696 N N . PRO A 1 360 ? 8.926 -5.803 -8.356 1.00 93.38 360 PRO A N 1
ATOM 2697 C CA . PRO A 1 360 ? 8.744 -6.034 -6.921 1.00 93.38 360 PRO A CA 1
ATOM 2698 C C . PRO A 1 360 ? 9.939 -5.632 -6.046 1.00 93.38 360 PRO A C 1
ATOM 2700 O O . PRO A 1 360 ? 9.761 -5.245 -4.891 1.00 93.38 360 PRO A O 1
ATOM 2703 N N . TRP A 1 361 ? 11.152 -5.678 -6.601 1.00 93.88 361 TRP A N 1
ATOM 2704 C CA . TRP A 1 361 ? 12.399 -5.303 -5.928 1.00 93.88 361 TRP A CA 1
ATOM 2705 C C . TRP A 1 361 ? 12.684 -3.791 -5.915 1.00 93.88 361 TRP A C 1
ATOM 2707 O O . TRP A 1 361 ? 13.683 -3.376 -5.329 1.00 93.88 361 TRP A O 1
ATOM 2717 N N . TYR A 1 362 ? 11.864 -2.962 -6.576 1.00 95.31 362 TYR A N 1
ATOM 2718 C CA . TYR A 1 362 ? 12.161 -1.535 -6.767 1.00 95.31 362 TYR A CA 1
ATOM 2719 C C . TYR A 1 362 ? 10.948 -0.603 -6.624 1.00 95.31 362 TYR A C 1
ATOM 2721 O O . TYR A 1 362 ? 11.067 0.473 -6.035 1.00 95.31 362 TYR A O 1
ATOM 2729 N N . THR A 1 363 ? 9.781 -0.996 -7.139 1.00 96.38 363 THR A N 1
ATOM 2730 C CA . THR A 1 363 ? 8.567 -0.171 -7.126 1.00 96.38 363 THR A CA 1
ATOM 2731 C C . THR A 1 363 ? 8.032 0.018 -5.707 1.00 96.38 363 THR A C 1
ATOM 2733 O O . THR A 1 363 ? 7.973 -0.921 -4.909 1.00 96.38 363 THR A O 1
ATOM 2736 N N . LYS A 1 364 ? 7.637 1.255 -5.399 1.00 94.69 364 LYS A N 1
ATOM 2737 C CA . LYS A 1 364 ? 7.136 1.692 -4.096 1.00 94.69 364 LYS A CA 1
ATOM 2738 C C . LYS A 1 364 ? 5.614 1.788 -4.119 1.00 94.69 364 LYS A C 1
ATOM 2740 O O . LYS A 1 364 ? 5.049 2.418 -5.011 1.00 94.69 364 LYS A O 1
ATOM 2745 N N . ALA A 1 365 ? 4.995 1.164 -3.126 1.00 88.69 365 ALA A N 1
ATOM 2746 C CA . ALA A 1 365 ? 3.560 1.150 -2.872 1.00 88.69 365 ALA A CA 1
ATOM 2747 C C . ALA A 1 365 ? 3.028 2.474 -2.319 1.00 88.69 365 ALA A C 1
ATOM 2749 O O . ALA A 1 365 ? 3.780 3.205 -1.633 1.00 88.69 365 ALA A O 1
#

Radius of gyration: 31.2 Å; chains: 1; bounding box: 76×48×88 Å

pLDDT: mean 76.11, std 22.91, range [22.11, 98.62]

Secondary structure (DSSP, 8-state):
--HHHHHHHHHHHHHHHHHHHHHHHHHHHHHHHHHHHHHHHHHH-TTS-SHHHHHHT--HHHHHHHHHHHHHHHHHHHHHHHHHHHT--SSPTHHHHTTS--------PPP-PPPPPP-----S---TTTHHHHHHHHHHHHHHHHHHHHHHHHHHHHHHHHHHHHHHHHHHHHTT--HHHHTT-HHHHHHHHHHHHHHHHHHHHHHHHHHHHHHHHHHHHHHHHHSPPTTS-HHHHHHHTT----HHHHHH--HHHHHHHTTS---TTT-S-GGGHHHHHHH-GGG--EEESS--TTPEEEE-TTSTTSBTTTBEEEEEEEE-TT--EEEE-SS-SS-EEGGGT-S--SSTTEEEEE-TTT---

Sequence (365 aa):
MNDVVSVRLQDLRSAAIEMSRSADSLRLAAERIHAEVGGLAAQVDPSGSSAFAMLAHSGRLDTLIESVAGLAAQLSRAADDLESAGRWHGPPLGILWDRLGGGARISVRPPEMPAAAPAYTLGSYISHANRPLYDQLLADQADLAERRAQIAEAEAARTAALDERAALLNRLVAYGTPEAAALNDPRVRSLEAAAETAAHDAEQAADQAGILEQRIEGTTQRLLAVTPPDAADPAVIRSLEGGQSESYVLANTRDCVNYVASRVPIPGELAANAHLWDERAAELSRFGIRTSDTPLAGSILVLETDHPYADDRYGHVALVEYVDSAGGVWITDNTHAQPVRFDTLTSETSGDRVKYLYLPWYTKA